Protein AF-A0A7Y5QJH3-F1 (afdb_monomer)

Sequence (301 aa):
MADLETPTIVKAARSRSSFYAALLYHVCDISVLPCNGKIPAVDWRALQYRAAGSYQIMKWSDDGLFGNVGVICGAVSDHLVVMDLDGDKAIEAFALTFPELTATYTVRTGSGHGKHLYFYARRLPPTTRVVGTVYGNIELRANGCYVIAPPSIHPVTGIAYALDNAVRPLTVDHLDDVVTWIKRLMAEKNGGSLPPATSRTNPVRQATRWAQAALADECRKVRSAPEGGQNVQLNLSAFKLGQLVANRVIDRLTVEETLYDAAVSSGYVARDGAGAARRTIASGLNAGMSPDKARPNARRS

Radius of gyration: 22.57 Å; Cα contacts (8 Å, |Δi|>4): 570; chains: 1; bounding box: 51×52×66 Å

Structure (mmCIF, N/CA/C/O backbone):
data_AF-A0A7Y5QJH3-F1
#
_entry.id   AF-A0A7Y5QJH3-F1
#
loop_
_atom_site.group_PDB
_atom_site.id
_atom_site.type_symbol
_atom_site.label_atom_id
_atom_site.label_alt_id
_atom_site.label_comp_id
_atom_site.label_asym_id
_atom_site.label_entity_id
_atom_site.label_seq_id
_atom_site.pdbx_PDB_ins_code
_atom_site.Cartn_x
_atom_site.Cartn_y
_atom_site.Cartn_z
_atom_site.occupancy
_atom_site.B_iso_or_equiv
_atom_site.auth_seq_id
_atom_site.auth_comp_id
_atom_site.auth_asym_id
_atom_site.auth_atom_id
_atom_site.pdbx_PDB_model_num
ATOM 1 N N . MET A 1 1 ? -11.152 -31.076 -10.046 1.00 42.03 1 MET A N 1
ATOM 2 C CA . MET A 1 1 ? -10.543 -30.042 -9.184 1.00 42.03 1 MET A CA 1
ATOM 3 C C . MET A 1 1 ? -9.572 -29.273 -10.054 1.00 42.03 1 MET A C 1
ATOM 5 O O . MET A 1 1 ? -8.578 -29.858 -10.455 1.00 42.03 1 MET A O 1
ATOM 9 N N . ALA A 1 2 ? -9.918 -28.052 -10.467 1.00 42.16 2 ALA A N 1
ATOM 10 C CA . ALA A 1 2 ? -9.000 -27.228 -11.246 1.00 42.16 2 ALA A CA 1
ATOM 11 C C . ALA A 1 2 ? -7.819 -26.861 -10.345 1.00 42.16 2 ALA A C 1
ATOM 13 O O . ALA A 1 2 ? -8.018 -26.258 -9.290 1.00 42.16 2 ALA A O 1
ATOM 14 N N . ASP A 1 3 ? -6.626 -27.289 -10.736 1.00 45.22 3 ASP A N 1
ATOM 15 C CA . ASP A 1 3 ? -5.377 -26.869 -10.122 1.00 45.22 3 ASP A CA 1
ATOM 16 C C . ASP A 1 3 ? -5.264 -25.355 -10.355 1.00 45.22 3 ASP A C 1
ATOM 18 O O . ASP A 1 3 ? -5.101 -24.895 -11.487 1.00 45.22 3 ASP A O 1
ATOM 22 N N . LEU A 1 4 ? -5.531 -24.556 -9.320 1.00 60.34 4 LEU A N 1
ATOM 23 C CA . LEU A 1 4 ? -5.491 -23.100 -9.424 1.00 60.34 4 LEU A CA 1
ATOM 24 C C . LEU A 1 4 ? -4.026 -22.698 -9.568 1.00 60.34 4 LEU A C 1
ATOM 26 O O . LEU A 1 4 ? -3.315 -22.548 -8.574 1.00 60.34 4 LEU A O 1
ATOM 30 N N . GLU A 1 5 ? -3.573 -22.535 -10.812 1.00 84.00 5 GLU A N 1
ATOM 31 C CA . GLU A 1 5 ? -2.238 -22.023 -11.095 1.00 84.00 5 GLU A CA 1
ATOM 32 C C . GLU A 1 5 ? -1.963 -20.769 -10.256 1.00 84.00 5 GLU A C 1
ATOM 34 O O . GLU A 1 5 ? -2.748 -19.814 -10.220 1.00 84.00 5 GLU A O 1
ATOM 39 N N . THR A 1 6 ? -0.814 -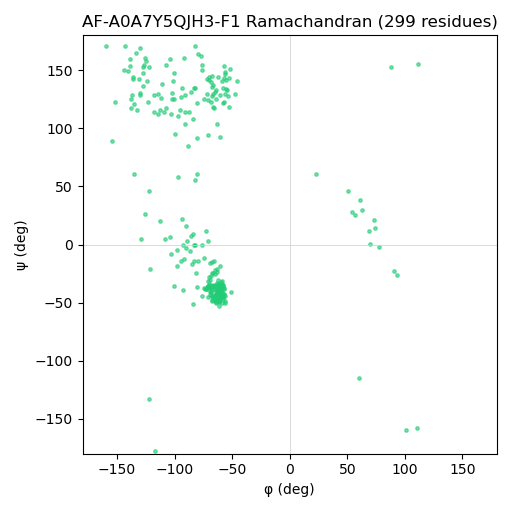20.768 -9.577 1.00 87.81 6 THR A N 1
ATOM 40 C CA . THR A 1 6 ? -0.368 -19.623 -8.778 1.00 87.81 6 THR A CA 1
ATOM 41 C C . THR A 1 6 ? -0.367 -18.355 -9.648 1.00 87.81 6 THR A C 1
ATOM 43 O O . THR A 1 6 ? 0.276 -18.367 -10.704 1.00 87.81 6 THR A O 1
ATOM 46 N N . PRO A 1 7 ? -1.018 -17.251 -9.225 1.00 94.06 7 PRO A N 1
ATOM 47 C CA . PRO A 1 7 ? -1.080 -16.025 -10.018 1.00 94.06 7 PRO A CA 1
ATOM 48 C C . PRO A 1 7 ? 0.308 -15.502 -10.411 1.00 94.06 7 PRO A C 1
ATOM 50 O O . PRO A 1 7 ? 1.233 -15.513 -9.598 1.00 94.06 7 PRO A O 1
ATOM 53 N N . THR A 1 8 ? 0.460 -14.980 -11.630 1.00 94.69 8 THR A N 1
ATOM 54 C CA . THR A 1 8 ? 1.751 -14.473 -12.136 1.00 94.69 8 THR A CA 1
ATOM 55 C C . THR A 1 8 ? 2.350 -13.379 -11.250 1.00 94.69 8 THR A C 1
ATOM 57 O O . THR A 1 8 ? 3.543 -13.417 -10.973 1.00 94.69 8 THR A O 1
ATOM 60 N N . ILE A 1 9 ? 1.530 -12.482 -10.694 1.00 97.25 9 ILE A N 1
ATOM 61 C CA . ILE A 1 9 ? 1.979 -11.463 -9.728 1.00 97.25 9 ILE A CA 1
ATOM 62 C C . ILE A 1 9 ? 2.577 -12.079 -8.446 1.00 97.25 9 ILE A C 1
ATOM 64 O O . ILE A 1 9 ? 3.555 -11.574 -7.901 1.00 97.25 9 ILE A O 1
ATOM 68 N N . VAL A 1 10 ? 2.057 -13.226 -7.995 1.00 97.75 10 VAL A N 1
ATOM 69 C CA . VAL A 1 10 ? 2.606 -13.976 -6.852 1.00 97.75 10 VAL A CA 1
ATOM 70 C C . VAL A 1 10 ? 3.936 -14.633 -7.230 1.00 97.75 10 VAL A C 1
ATOM 72 O O . VAL A 1 10 ? 4.864 -14.644 -6.420 1.00 97.75 10 VAL A O 1
ATOM 75 N N . LYS A 1 11 ? 4.063 -15.145 -8.464 1.00 96.50 11 LYS A N 1
ATOM 76 C CA . LYS A 1 11 ? 5.341 -15.649 -9.002 1.00 96.50 11 LYS A CA 1
ATOM 77 C C . LYS A 1 11 ? 6.382 -14.523 -9.083 1.00 96.50 11 LYS A C 1
ATOM 79 O O . LYS A 1 11 ? 7.516 -14.733 -8.661 1.00 96.50 11 LYS A O 1
ATOM 84 N N . ALA A 1 12 ? 5.986 -13.330 -9.540 1.00 97.00 12 ALA A N 1
ATOM 85 C CA . ALA A 1 12 ? 6.839 -12.141 -9.599 1.00 97.00 12 ALA A CA 1
ATOM 86 C C . ALA A 1 12 ? 7.407 -11.802 -8.218 1.00 97.00 12 ALA A C 1
ATOM 88 O O . ALA A 1 12 ? 8.618 -11.694 -8.041 1.00 97.00 12 ALA A O 1
ATOM 89 N N . ALA A 1 13 ? 6.533 -11.744 -7.215 1.00 97.69 13 ALA A N 1
ATOM 90 C CA . ALA A 1 13 ? 6.907 -11.376 -5.859 1.00 97.69 13 ALA A CA 1
ATOM 91 C C . ALA A 1 13 ? 7.805 -12.390 -5.139 1.00 97.69 13 ALA A C 1
ATOM 93 O O . ALA A 1 13 ? 8.530 -12.028 -4.216 1.00 97.69 13 ALA A O 1
ATOM 94 N N . ARG A 1 14 ? 7.753 -13.661 -5.550 1.00 97.06 14 ARG A N 1
ATOM 95 C CA . ARG A 1 14 ? 8.605 -14.745 -5.035 1.00 97.06 14 ARG A CA 1
ATOM 96 C C . ARG A 1 14 ? 9.883 -14.949 -5.851 1.00 97.06 14 ARG A C 1
ATOM 98 O O . ARG A 1 14 ? 10.665 -15.845 -5.534 1.00 97.06 14 ARG A O 1
ATOM 105 N N . SER A 1 15 ? 10.087 -14.159 -6.905 1.00 95.56 15 SER A N 1
ATOM 106 C CA . SER A 1 15 ? 11.308 -14.197 -7.705 1.00 95.56 15 SER A CA 1
ATOM 107 C C . SER A 1 15 ? 12.540 -13.960 -6.830 1.00 95.56 15 SER A C 1
ATOM 109 O O . SER A 1 15 ? 12.496 -13.209 -5.862 1.00 95.56 15 SER A O 1
ATOM 111 N N . ARG A 1 16 ? 13.674 -14.562 -7.196 1.00 93.38 16 ARG A N 1
ATOM 112 C CA . ARG A 1 16 ? 14.976 -14.279 -6.562 1.00 93.38 16 ARG A CA 1
ATOM 113 C C . ARG A 1 16 ? 15.711 -13.094 -7.194 1.00 93.38 16 ARG A C 1
ATOM 115 O O . ARG A 1 16 ? 16.771 -12.712 -6.718 1.00 93.38 16 ARG A O 1
ATOM 122 N N . SER A 1 17 ? 15.172 -12.545 -8.280 1.00 94.81 17 SER A N 1
ATOM 123 C CA . SER A 1 17 ? 15.768 -11.458 -9.054 1.00 94.81 17 SER A CA 1
ATOM 124 C C . SER A 1 17 ? 14.747 -10.347 -9.272 1.00 94.81 17 SER A C 1
ATOM 126 O O . SER A 1 17 ? 13.643 -10.611 -9.761 1.00 94.81 17 SER A O 1
ATOM 128 N N . SER A 1 18 ? 15.133 -9.108 -8.953 1.00 98.00 18 SER A N 1
ATOM 129 C CA . SER A 1 18 ? 14.338 -7.903 -9.221 1.00 98.00 18 SER A CA 1
ATOM 130 C C . SER A 1 18 ? 14.057 -7.726 -10.716 1.00 98.00 18 SER A C 1
ATOM 132 O O . SER A 1 18 ? 12.944 -7.362 -11.082 1.00 98.00 18 SER A O 1
ATOM 134 N N . PHE A 1 19 ? 15.013 -8.065 -11.586 1.00 97.44 19 PHE A N 1
ATOM 135 C CA . PHE A 1 19 ? 14.817 -8.050 -13.038 1.00 97.44 19 PHE A CA 1
ATOM 136 C C . PHE A 1 19 ? 13.766 -9.076 -13.486 1.00 97.44 19 PHE A C 1
ATOM 138 O O . PHE A 1 19 ? 12.811 -8.730 -14.180 1.00 97.44 19 PHE A O 1
ATOM 145 N N . TYR A 1 20 ? 13.890 -10.334 -13.052 1.00 95.69 20 TYR A N 1
ATOM 146 C CA . TYR A 1 20 ? 12.919 -11.363 -13.438 1.00 95.69 20 TYR A CA 1
ATOM 147 C C . TYR A 1 20 ? 11.525 -11.071 -12.862 1.00 95.69 20 TYR A C 1
ATOM 149 O O . TYR A 1 20 ? 10.512 -11.286 -13.525 1.00 95.69 20 TYR A O 1
ATOM 157 N N . ALA A 1 21 ? 11.465 -10.498 -11.655 1.00 98.12 21 ALA A N 1
ATOM 158 C CA . ALA A 1 21 ? 10.222 -9.992 -11.085 1.00 98.12 21 ALA A CA 1
ATOM 159 C C . ALA A 1 21 ? 9.616 -8.884 -11.956 1.00 98.12 21 ALA A C 1
ATOM 161 O O . ALA A 1 21 ? 8.421 -8.923 -12.227 1.00 98.12 21 ALA A O 1
ATOM 162 N N . ALA A 1 22 ? 10.430 -7.936 -12.433 1.00 98.19 22 ALA A N 1
ATOM 163 C CA . ALA A 1 22 ? 9.985 -6.847 -13.298 1.00 98.19 22 ALA A CA 1
ATOM 164 C C . ALA A 1 22 ? 9.348 -7.360 -14.600 1.00 98.19 22 ALA A C 1
ATOM 166 O O . ALA A 1 22 ? 8.288 -6.873 -14.986 1.00 98.19 22 ALA A O 1
ATOM 167 N N . LEU A 1 23 ? 9.929 -8.388 -15.232 1.00 95.12 23 LEU A N 1
ATOM 168 C CA . LEU A 1 23 ? 9.328 -9.038 -16.403 1.00 95.12 23 LEU A CA 1
ATOM 169 C C . LEU A 1 23 ? 7.973 -9.686 -16.077 1.00 95.12 23 LEU A C 1
ATOM 171 O O . LEU A 1 23 ? 7.027 -9.554 -16.847 1.00 95.12 23 LEU A O 1
ATOM 175 N N . LEU A 1 24 ? 7.850 -10.354 -14.928 1.00 97.12 24 LEU A N 1
ATOM 176 C CA . LEU A 1 24 ? 6.594 -10.994 -14.524 1.00 97.12 24 LEU A CA 1
ATOM 177 C C . LEU A 1 24 ? 5.508 -9.984 -14.123 1.00 97.12 24 LEU A C 1
ATOM 179 O O . LEU A 1 24 ? 4.336 -10.212 -14.419 1.00 97.12 24 LEU A O 1
ATOM 183 N N . TYR A 1 25 ? 5.873 -8.868 -13.487 1.00 98.44 25 TYR A N 1
ATOM 184 C CA . TYR A 1 25 ? 4.944 -7.760 -13.249 1.00 98.44 25 TYR A CA 1
ATOM 185 C C . TYR A 1 25 ? 4.487 -7.136 -14.571 1.00 98.44 25 TYR A C 1
ATOM 187 O O . TYR A 1 25 ? 3.290 -6.933 -14.749 1.00 98.44 25 TYR A O 1
ATOM 195 N N . HIS A 1 26 ? 5.401 -6.932 -15.524 1.00 95.12 26 HIS A N 1
ATOM 196 C CA . HIS A 1 26 ? 5.066 -6.436 -16.860 1.00 95.12 26 HIS A CA 1
ATOM 197 C C . HIS A 1 26 ? 4.066 -7.346 -17.594 1.00 95.12 26 HIS A C 1
ATOM 199 O O . HIS A 1 26 ? 3.126 -6.847 -18.198 1.00 95.12 26 HIS A O 1
ATOM 205 N N . VAL A 1 27 ? 4.197 -8.675 -17.474 1.00 93.75 27 VAL A N 1
ATOM 206 C CA . VAL A 1 27 ? 3.219 -9.650 -18.009 1.00 93.75 27 VAL A CA 1
ATOM 207 C C . VAL A 1 27 ? 1.835 -9.532 -17.350 1.00 93.75 27 VAL A C 1
ATOM 209 O O . VAL A 1 27 ? 0.845 -9.981 -17.917 1.00 93.75 27 VAL A O 1
ATOM 212 N N . CYS A 1 28 ? 1.745 -8.940 -16.158 1.00 95.06 28 CYS A N 1
ATOM 213 C CA . CYS A 1 28 ? 0.477 -8.647 -15.484 1.00 95.06 28 CYS A CA 1
ATOM 214 C C . CYS A 1 28 ? -0.081 -7.256 -15.838 1.00 95.06 28 CYS A C 1
ATOM 216 O O . CYS A 1 28 ? -0.891 -6.741 -15.070 1.00 95.06 28 CYS A O 1
ATOM 218 N N . ASP A 1 29 ? 0.410 -6.623 -16.908 1.00 96.25 29 ASP A N 1
ATOM 219 C CA . ASP A 1 29 ? 0.106 -5.236 -17.286 1.00 96.25 29 ASP A CA 1
ATOM 220 C C . ASP A 1 29 ? 0.430 -4.214 -16.181 1.00 96.25 29 ASP A C 1
ATOM 222 O O . ASP A 1 29 ? -0.120 -3.116 -16.129 1.00 96.25 29 ASP A O 1
ATOM 226 N N . ILE A 1 30 ? 1.366 -4.554 -15.286 1.00 98.62 30 ILE A N 1
ATOM 227 C CA . ILE A 1 30 ? 1.872 -3.644 -14.260 1.00 98.62 30 ILE A CA 1
ATOM 228 C C . ILE A 1 30 ? 3.146 -2.993 -14.792 1.00 98.62 30 ILE A C 1
ATOM 230 O O . ILE A 1 30 ? 4.160 -3.657 -15.014 1.00 98.62 30 ILE A O 1
ATOM 234 N N . SER A 1 31 ? 3.107 -1.674 -14.972 1.00 98.62 31 SER A N 1
ATOM 235 C CA . SER A 1 31 ? 4.270 -0.885 -15.364 1.00 98.62 31 SER A CA 1
ATOM 236 C C . SER A 1 31 ? 5.321 -0.887 -14.252 1.00 98.62 31 SER A C 1
ATOM 238 O O . SER A 1 31 ? 5.006 -0.750 -13.067 1.00 98.62 31 SER A O 1
ATOM 240 N N . VAL A 1 32 ? 6.587 -1.039 -14.636 1.00 98.81 32 VAL A N 1
ATOM 241 C CA . VAL A 1 32 ? 7.718 -1.225 -13.720 1.00 98.81 32 VAL A CA 1
ATOM 242 C C . VAL A 1 32 ? 8.820 -0.207 -13.965 1.00 98.81 32 VAL A C 1
ATOM 244 O O . VAL A 1 32 ? 8.937 0.369 -15.047 1.00 98.81 32 VAL A O 1
ATOM 247 N N . LEU A 1 33 ? 9.677 -0.039 -12.962 1.00 98.69 33 LEU A N 1
ATOM 248 C CA . LEU A 1 33 ? 10.945 0.666 -13.091 1.00 98.69 33 LEU A CA 1
ATOM 249 C C . LEU A 1 33 ? 12.040 0.008 -12.230 1.00 98.69 33 LEU A C 1
ATOM 251 O O . LEU A 1 33 ? 11.737 -0.563 -11.176 1.00 98.69 33 LEU A O 1
ATOM 255 N N . PRO A 1 34 ? 13.314 0.093 -12.641 1.00 98.81 34 PRO A N 1
ATOM 256 C CA . PRO A 1 34 ? 14.437 -0.257 -11.789 1.00 98.81 34 PRO A CA 1
ATOM 257 C C . PRO A 1 34 ? 14.612 0.800 -10.696 1.00 98.81 34 PRO A C 1
ATOM 259 O O . PRO A 1 34 ? 14.460 2.002 -10.937 1.00 98.81 34 PRO A O 1
ATOM 262 N N . CYS A 1 35 ? 14.969 0.357 -9.496 1.00 98.62 35 CYS A N 1
ATOM 263 C CA . CYS A 1 35 ? 15.223 1.224 -8.353 1.00 98.62 35 CYS A CA 1
ATOM 264 C C . CYS A 1 35 ? 16.588 0.924 -7.724 1.00 98.62 35 CYS A C 1
ATOM 266 O O . CYS A 1 35 ? 17.002 -0.229 -7.643 1.00 98.62 35 CYS A O 1
ATOM 268 N N . ASN A 1 36 ? 17.242 1.951 -7.184 1.00 96.62 36 ASN A N 1
ATOM 269 C CA . ASN A 1 36 ? 18.325 1.812 -6.217 1.00 96.62 36 ASN A CA 1
ATOM 270 C C . ASN A 1 36 ? 17.779 2.146 -4.820 1.00 96.62 36 ASN A C 1
ATOM 272 O O . ASN A 1 36 ? 17.359 3.276 -4.547 1.00 96.62 36 ASN A O 1
ATOM 276 N N . GLY A 1 37 ? 17.700 1.145 -3.940 1.00 94.56 37 GLY A N 1
ATOM 277 C CA . GLY A 1 37 ? 16.976 1.278 -2.678 1.00 94.56 37 GLY A CA 1
ATOM 278 C C . GLY A 1 37 ? 15.501 1.602 -2.932 1.00 94.56 37 GLY A C 1
ATOM 279 O O . GLY A 1 37 ? 14.772 0.787 -3.495 1.00 94.56 37 GLY A O 1
ATOM 280 N N . LYS A 1 38 ? 15.049 2.791 -2.521 1.00 94.00 38 LYS A N 1
ATOM 281 C CA . LYS A 1 38 ? 13.671 3.260 -2.755 1.00 94.00 38 LYS A CA 1
ATOM 282 C C . LYS A 1 38 ? 13.546 4.306 -3.867 1.00 94.00 38 LYS A C 1
ATOM 284 O O . LYS A 1 38 ? 12.476 4.880 -4.010 1.00 94.00 38 LYS A O 1
ATOM 289 N N . ILE A 1 39 ? 14.621 4.593 -4.600 1.00 97.50 39 ILE A N 1
ATOM 290 C CA . ILE A 1 39 ? 14.688 5.692 -5.573 1.00 97.50 39 ILE A CA 1
ATOM 291 C C . ILE A 1 39 ? 14.761 5.101 -6.990 1.00 97.50 39 ILE A C 1
ATOM 293 O O . ILE A 1 39 ? 15.498 4.133 -7.175 1.00 97.50 39 ILE A O 1
ATOM 297 N N . PRO A 1 40 ? 14.052 5.651 -7.993 1.00 98.19 40 PRO A N 1
ATOM 298 C CA . PRO A 1 40 ? 14.166 5.219 -9.382 1.00 98.19 40 PRO A CA 1
ATOM 299 C C . PRO A 1 40 ? 15.606 5.343 -9.881 1.00 98.19 40 PRO A C 1
ATOM 301 O O . PRO A 1 40 ? 16.246 6.371 -9.675 1.00 98.19 40 PRO A O 1
ATOM 304 N N . ALA A 1 41 ? 16.106 4.317 -10.567 1.00 98.31 41 ALA A N 1
ATOM 305 C CA . ALA A 1 41 ? 17.428 4.341 -11.198 1.00 98.31 41 ALA A CA 1
ATOM 306 C C . ALA A 1 41 ? 17.415 5.017 -12.586 1.00 98.31 41 ALA A C 1
ATOM 308 O O . ALA A 1 41 ? 18.442 5.100 -13.252 1.00 98.31 41 ALA A O 1
ATOM 309 N N . VAL A 1 42 ? 16.244 5.478 -13.033 1.00 98.06 42 VAL A N 1
ATOM 310 C CA . VAL A 1 42 ? 15.991 6.096 -14.340 1.00 98.06 42 VAL A CA 1
ATOM 311 C C . VAL A 1 42 ? 15.063 7.300 -14.180 1.00 98.06 42 VAL A C 1
ATOM 313 O O . VAL A 1 42 ? 14.319 7.384 -13.197 1.00 98.06 42 VAL A O 1
ATOM 316 N N . ASP A 1 43 ? 15.050 8.211 -15.159 1.00 97.19 43 ASP A N 1
ATOM 317 C CA . ASP A 1 43 ? 13.973 9.200 -15.243 1.00 97.19 43 ASP A CA 1
ATOM 318 C C . ASP A 1 43 ? 12.653 8.483 -15.550 1.00 97.19 43 ASP A C 1
ATOM 320 O O . ASP A 1 43 ? 12.486 7.824 -16.578 1.00 97.19 43 ASP A O 1
ATOM 324 N N . TRP A 1 44 ? 11.713 8.599 -14.620 1.00 97.19 44 TRP A N 1
ATOM 325 C CA . TRP A 1 44 ? 10.441 7.893 -14.650 1.00 97.19 44 TRP A CA 1
ATOM 326 C C . TRP A 1 44 ? 9.259 8.815 -14.963 1.00 97.19 44 TRP A C 1
ATOM 328 O O . TRP A 1 44 ? 8.116 8.359 -14.961 1.00 97.19 44 TRP A O 1
ATOM 338 N N . ARG A 1 45 ? 9.488 10.104 -15.262 1.00 95.88 45 ARG A N 1
ATOM 339 C CA . ARG A 1 45 ? 8.401 11.062 -15.533 1.00 95.88 45 ARG A CA 1
ATOM 340 C C . ARG A 1 45 ? 7.514 10.614 -16.695 1.00 95.88 45 ARG A C 1
ATOM 342 O O . ARG A 1 45 ? 6.293 10.685 -16.593 1.00 95.88 45 ARG A O 1
ATOM 349 N N . ALA A 1 46 ? 8.116 10.114 -17.775 1.00 96.38 46 ALA A N 1
ATOM 350 C CA . ALA A 1 46 ? 7.377 9.557 -18.910 1.00 96.38 46 ALA A CA 1
ATOM 351 C C . ALA A 1 46 ? 6.681 8.227 -18.562 1.00 96.38 46 ALA A C 1
ATOM 353 O O . ALA A 1 46 ? 5.599 7.939 -19.076 1.00 96.38 46 ALA A O 1
ATOM 354 N N . LEU A 1 47 ? 7.264 7.447 -17.645 1.00 97.00 47 LEU A N 1
ATOM 355 C CA . LEU A 1 47 ? 6.746 6.139 -17.235 1.00 97.00 47 LEU A CA 1
ATOM 356 C C . LEU A 1 47 ? 5.444 6.224 -16.429 1.00 97.00 47 LEU A C 1
ATOM 358 O O . LEU A 1 47 ? 4.726 5.235 -16.322 1.00 97.00 47 LEU A O 1
ATOM 362 N N . GLN A 1 48 ? 5.097 7.408 -15.914 1.00 96.44 48 GLN A N 1
ATOM 363 C CA . GLN A 1 48 ? 3.788 7.673 -15.303 1.00 96.44 48 GLN A CA 1
ATOM 364 C C . GLN A 1 48 ? 2.627 7.570 -16.301 1.00 96.44 48 GLN A C 1
ATOM 366 O O . GLN A 1 48 ? 1.488 7.371 -15.887 1.00 96.44 48 GLN A O 1
ATOM 371 N N . TYR A 1 49 ? 2.911 7.718 -17.598 1.00 96.06 49 TYR A N 1
ATOM 372 C CA . TYR A 1 49 ? 1.901 7.768 -18.660 1.00 96.06 49 TYR A CA 1
ATOM 373 C C . TYR A 1 49 ? 2.089 6.679 -19.716 1.00 96.06 49 TYR A C 1
ATOM 375 O O . TYR A 1 49 ? 1.145 6.350 -20.428 1.00 96.06 49 TYR A O 1
ATOM 383 N N . ARG A 1 50 ? 3.297 6.119 -19.839 1.00 96.12 50 ARG A N 1
ATOM 384 C CA . ARG A 1 50 ? 3.620 5.089 -20.826 1.00 96.12 50 ARG A CA 1
ATOM 385 C C . ARG A 1 50 ? 4.483 4.002 -20.201 1.00 96.12 50 ARG A C 1
ATOM 387 O O . ARG A 1 50 ? 5.613 4.271 -19.809 1.00 96.12 50 ARG A O 1
ATOM 394 N N . ALA A 1 51 ? 3.968 2.777 -20.160 1.00 96.12 51 ALA A N 1
ATOM 395 C CA . ALA A 1 51 ? 4.707 1.642 -19.628 1.00 96.12 51 ALA A CA 1
ATOM 396 C C . ALA A 1 51 ? 5.977 1.358 -20.445 1.00 96.12 51 ALA A C 1
ATOM 398 O O . ALA A 1 51 ? 5.991 1.486 -21.675 1.00 96.12 51 ALA A O 1
ATOM 399 N N . ALA A 1 52 ? 7.037 0.945 -19.752 1.00 95.19 52 ALA A N 1
ATOM 400 C CA . ALA A 1 52 ? 8.218 0.396 -20.400 1.00 95.19 52 ALA A CA 1
ATOM 401 C C . ALA A 1 52 ? 7.877 -0.952 -21.047 1.00 95.19 52 ALA A C 1
ATOM 403 O O . ALA A 1 52 ? 7.218 -1.794 -20.438 1.00 95.19 52 ALA A O 1
ATOM 404 N N . GLY A 1 53 ? 8.337 -1.159 -22.281 1.00 90.94 53 GLY A N 1
ATOM 405 C CA . GLY A 1 53 ? 8.250 -2.460 -22.943 1.00 90.94 53 GLY A CA 1
ATOM 406 C C . GLY A 1 53 ? 9.343 -3.418 -22.465 1.00 90.94 53 GLY A C 1
ATOM 407 O O . GLY A 1 53 ? 10.365 -2.992 -21.923 1.00 90.94 53 GLY A O 1
ATOM 408 N N . SER A 1 54 ? 9.175 -4.709 -22.747 1.00 89.88 54 SER A N 1
ATOM 409 C CA . SER A 1 54 ? 10.140 -5.763 -22.399 1.00 89.88 54 SER A CA 1
ATOM 410 C C . SER A 1 54 ? 11.576 -5.460 -22.843 1.00 89.88 54 SER A C 1
ATOM 412 O O . SER A 1 54 ? 12.501 -5.663 -22.064 1.00 89.88 54 SER A O 1
ATOM 414 N N . TYR A 1 55 ? 11.780 -4.902 -24.043 1.00 91.50 55 TYR A N 1
ATOM 415 C CA . TYR A 1 55 ? 13.111 -4.502 -24.522 1.00 91.50 55 TYR A CA 1
ATOM 416 C C . TYR A 1 55 ? 13.787 -3.468 -23.614 1.00 91.50 55 TYR A C 1
ATOM 418 O O . TYR A 1 55 ? 14.962 -3.598 -23.283 1.00 91.50 55 TYR A O 1
ATOM 426 N N . GLN A 1 56 ? 13.038 -2.457 -23.168 1.00 97.38 56 GLN A N 1
ATOM 427 C CA . GLN A 1 56 ? 13.566 -1.434 -22.269 1.00 97.38 56 GLN A CA 1
ATOM 428 C C . GLN A 1 56 ? 13.884 -2.018 -20.886 1.00 97.38 56 GLN A C 1
ATOM 430 O O . GLN A 1 56 ? 14.916 -1.684 -20.309 1.00 97.38 56 GLN A O 1
ATOM 435 N N . ILE A 1 57 ? 13.044 -2.934 -20.392 1.00 94.06 57 ILE A N 1
ATOM 436 C CA . ILE A 1 57 ? 13.281 -3.661 -19.137 1.00 94.06 57 ILE A CA 1
ATOM 437 C C . ILE A 1 57 ? 14.552 -4.517 -19.235 1.00 94.06 57 ILE A C 1
ATOM 439 O O . ILE A 1 57 ? 15.378 -4.479 -18.328 1.00 94.06 57 ILE A O 1
ATOM 443 N N . MET A 1 58 ? 14.751 -5.249 -20.335 1.00 90.88 58 MET A N 1
ATOM 444 C CA . MET A 1 58 ? 15.979 -6.022 -20.566 1.00 90.88 58 MET A CA 1
ATOM 445 C C . MET A 1 58 ? 17.207 -5.113 -20.610 1.00 90.88 58 MET A C 1
ATOM 447 O O . MET A 1 58 ? 18.168 -5.365 -19.891 1.00 90.88 58 MET A O 1
ATOM 451 N N . LYS A 1 59 ? 17.130 -3.989 -21.332 1.00 97.56 59 LYS A N 1
ATOM 452 C CA . LYS A 1 59 ? 18.221 -3.013 -21.380 1.00 97.56 59 LYS A CA 1
ATOM 453 C C . LYS A 1 59 ? 18.604 -2.485 -19.993 1.00 97.56 59 LYS A C 1
ATOM 455 O O . LYS A 1 59 ? 19.785 -2.400 -19.681 1.00 97.56 59 LYS A O 1
ATOM 460 N N . TRP A 1 60 ? 17.633 -2.157 -19.141 1.00 98.50 60 TRP A N 1
ATOM 461 C CA . TRP A 1 60 ? 17.925 -1.734 -17.767 1.00 98.50 60 TRP A CA 1
ATOM 462 C C . TRP A 1 60 ? 18.618 -2.820 -16.938 1.00 98.50 60 TRP A C 1
ATOM 464 O O . TRP A 1 60 ? 19.384 -2.494 -16.033 1.00 98.50 60 TRP A O 1
ATOM 474 N N . SER A 1 61 ? 18.352 -4.096 -17.225 1.00 96.69 61 SER A N 1
ATOM 475 C CA . SER A 1 61 ? 19.071 -5.210 -16.606 1.00 96.69 61 SER A CA 1
ATOM 476 C C . SER A 1 61 ? 20.508 -5.307 -17.100 1.00 96.69 61 SER A C 1
ATOM 478 O O . SER A 1 61 ? 21.402 -5.461 -16.272 1.00 96.69 61 SER A O 1
ATOM 480 N N . ASP A 1 62 ? 20.732 -5.183 -18.409 1.00 96.88 62 ASP A N 1
ATOM 481 C CA . ASP A 1 62 ? 22.075 -5.194 -19.005 1.00 96.88 62 ASP A CA 1
ATOM 482 C C . ASP A 1 62 ? 22.929 -4.030 -18.480 1.00 96.88 62 ASP A C 1
ATOM 484 O O . ASP A 1 62 ? 24.110 -4.198 -18.184 1.00 96.88 62 ASP A O 1
ATOM 488 N N . ASP A 1 63 ? 22.300 -2.869 -18.273 1.00 98.19 63 ASP A N 1
ATOM 489 C CA . ASP A 1 63 ? 22.915 -1.679 -17.677 1.00 98.19 63 ASP A CA 1
ATOM 490 C C . ASP A 1 63 ? 23.075 -1.799 -16.134 1.00 98.19 63 ASP A C 1
ATOM 492 O O . ASP A 1 63 ? 23.567 -0.876 -15.483 1.00 98.19 63 ASP A O 1
ATOM 496 N N . GLY A 1 64 ? 22.660 -2.916 -15.516 1.00 97.81 64 GLY A N 1
ATOM 497 C CA . GLY A 1 64 ? 22.850 -3.200 -14.086 1.00 97.81 64 GLY A CA 1
ATOM 498 C C . GLY A 1 64 ? 21.955 -2.398 -13.133 1.00 97.81 64 GLY A C 1
ATOM 499 O O . GLY A 1 64 ? 22.275 -2.256 -11.953 1.00 97.81 64 GLY A O 1
ATOM 500 N N . LEU A 1 65 ? 20.829 -1.860 -13.609 1.00 98.44 65 LEU A N 1
ATOM 501 C CA . LEU A 1 65 ? 20.029 -0.882 -12.859 1.00 98.44 65 LEU A CA 1
ATOM 502 C C . LEU A 1 65 ? 19.059 -1.506 -11.840 1.00 98.44 65 LEU A C 1
ATOM 504 O O . LEU A 1 65 ? 18.543 -0.805 -10.968 1.00 98.44 65 LEU A O 1
ATOM 508 N N . PHE A 1 66 ? 18.797 -2.814 -11.914 1.00 97.62 66 PHE A N 1
ATOM 509 C CA . PHE A 1 66 ? 17.839 -3.514 -11.045 1.00 97.62 66 PHE A CA 1
ATOM 510 C C . PHE A 1 66 ? 18.402 -3.877 -9.660 1.00 97.62 66 PHE A C 1
ATOM 512 O O . PHE A 1 66 ? 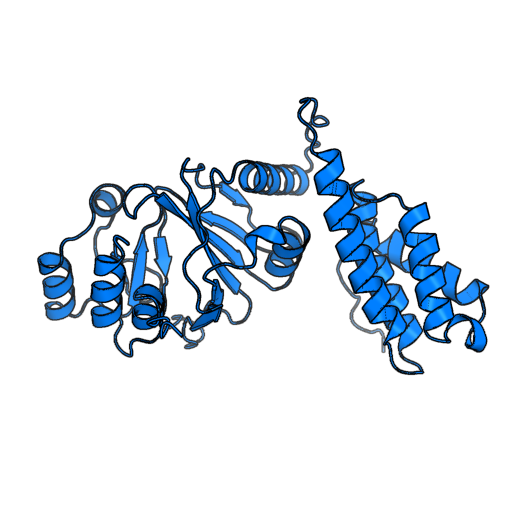18.403 -5.044 -9.266 1.00 97.62 66 PHE A O 1
ATOM 519 N N . GLY A 1 67 ? 18.801 -2.873 -8.873 1.00 96.94 67 GLY A N 1
ATOM 520 C CA . GLY A 1 67 ? 19.047 -3.072 -7.438 1.00 96.94 67 GLY A CA 1
ATOM 521 C C . GLY A 1 67 ? 17.774 -3.519 -6.706 1.00 96.94 67 GLY A C 1
ATOM 522 O O . GLY A 1 67 ? 17.789 -4.446 -5.905 1.00 96.94 67 GLY A O 1
ATOM 523 N N . ASN A 1 68 ? 16.651 -2.901 -7.061 1.00 98.69 68 ASN A N 1
ATOM 524 C CA . ASN A 1 68 ? 15.288 -3.182 -6.625 1.00 98.69 68 ASN A CA 1
ATOM 525 C C . ASN A 1 68 ? 14.315 -2.980 -7.800 1.00 98.69 68 ASN A C 1
ATOM 527 O O . ASN A 1 68 ? 14.685 -2.441 -8.845 1.00 98.69 68 ASN A O 1
ATOM 531 N N . VAL A 1 69 ? 13.058 -3.385 -7.618 1.00 98.81 69 VAL A N 1
ATOM 532 C CA . VAL A 1 69 ? 11.964 -3.174 -8.574 1.00 98.81 69 VAL A CA 1
ATOM 533 C C . VAL A 1 69 ? 10.861 -2.313 -7.958 1.00 98.81 69 VAL A C 1
ATOM 535 O O . VAL A 1 69 ? 10.357 -2.579 -6.861 1.00 98.81 69 VAL A O 1
ATOM 538 N N . GLY A 1 70 ? 10.487 -1.259 -8.678 1.00 98.75 70 GLY A N 1
ATOM 539 C CA . GLY A 1 70 ? 9.294 -0.465 -8.419 1.00 98.75 70 GLY A CA 1
ATOM 540 C C . GLY A 1 70 ? 8.165 -0.844 -9.373 1.00 98.75 70 GLY A C 1
ATOM 541 O O . GLY A 1 70 ? 8.416 -1.177 -10.530 1.00 98.75 70 GLY A O 1
ATOM 542 N N . VAL A 1 71 ? 6.926 -0.753 -8.895 1.00 98.81 71 VAL A N 1
ATOM 543 C CA . VAL A 1 71 ? 5.711 -0.841 -9.717 1.00 98.81 71 VAL A CA 1
ATOM 544 C C . VAL A 1 71 ? 4.993 0.502 -9.697 1.00 98.81 71 VAL A C 1
ATOM 546 O O . VAL A 1 71 ? 4.788 1.094 -8.633 1.00 98.81 71 VAL A O 1
ATOM 549 N N . ILE A 1 72 ? 4.647 1.008 -10.875 1.00 98.88 72 ILE A N 1
ATOM 550 C CA . ILE A 1 72 ? 3.995 2.307 -11.053 1.00 98.88 72 ILE A CA 1
ATOM 551 C C . ILE A 1 72 ? 2.497 2.121 -10.838 1.00 98.88 72 ILE A C 1
ATOM 553 O O . ILE A 1 72 ? 1.909 1.156 -11.316 1.00 98.88 72 ILE A O 1
ATOM 557 N N . CYS A 1 73 ? 1.881 3.020 -10.082 1.00 98.81 73 CYS A N 1
ATOM 558 C CA . CYS A 1 73 ? 0.449 3.016 -9.812 1.00 98.81 73 CYS A CA 1
ATOM 559 C C . CYS A 1 73 ? -0.290 3.876 -10.851 1.00 98.81 73 CYS A C 1
ATOM 561 O O . CYS A 1 73 ? 0.287 4.762 -11.485 1.00 98.81 73 CYS A O 1
ATOM 563 N N . GLY A 1 74 ? -1.591 3.651 -10.983 1.00 98.56 74 GLY A N 1
ATOM 564 C CA . GLY A 1 74 ? -2.484 4.451 -11.806 1.00 98.56 74 GLY A CA 1
ATOM 565 C C . GLY A 1 74 ? -2.816 3.829 -13.159 1.00 98.56 74 GLY A C 1
ATOM 566 O O . GLY A 1 74 ? -2.699 2.622 -13.366 1.00 98.56 74 GLY A O 1
ATOM 567 N N . ALA A 1 75 ? -3.255 4.679 -14.087 1.00 98.44 75 ALA A N 1
ATOM 568 C CA . ALA A 1 75 ? -3.790 4.275 -15.389 1.00 98.44 75 ALA A CA 1
ATOM 569 C C . ALA A 1 75 ? -2.790 3.469 -16.230 1.00 98.44 75 ALA A C 1
ATOM 571 O O . ALA A 1 75 ? -3.192 2.577 -16.968 1.00 98.44 75 ALA A O 1
ATOM 572 N N . VAL A 1 76 ? -1.491 3.746 -16.081 1.00 98.31 76 VAL A N 1
ATOM 573 C CA . VAL A 1 76 ? -0.416 3.057 -16.810 1.00 98.31 76 VAL A CA 1
ATOM 574 C C . VAL A 1 76 ? -0.251 1.580 -16.418 1.00 98.31 76 VAL A C 1
ATOM 576 O O . VAL A 1 76 ? 0.403 0.838 -17.143 1.00 98.31 76 VAL A O 1
ATOM 579 N N . SER A 1 77 ? -0.839 1.163 -15.295 1.00 98.56 77 SER A N 1
ATOM 580 C CA . SER A 1 77 ? -0.781 -0.205 -14.763 1.00 98.56 77 SER A CA 1
ATOM 581 C C . SER A 1 77 ? -2.182 -0.789 -14.591 1.00 98.56 77 SER A C 1
ATOM 583 O O . SER A 1 77 ? -2.526 -1.268 -13.514 1.00 98.56 77 SER A O 1
ATOM 585 N N . ASP A 1 78 ? -3.030 -0.628 -15.605 1.00 97.50 78 ASP A N 1
ATOM 586 C CA . ASP A 1 78 ? -4.435 -1.051 -15.588 1.00 97.50 78 ASP A CA 1
ATOM 587 C C . ASP A 1 78 ? -5.211 -0.565 -14.348 1.00 97.50 78 ASP A C 1
ATOM 589 O O . ASP A 1 78 ? -5.923 -1.301 -13.675 1.00 97.50 78 ASP A O 1
ATOM 593 N N . HIS A 1 79 ? -5.051 0.715 -14.009 1.00 98.44 79 HIS A N 1
ATOM 594 C CA . HIS A 1 79 ? -5.724 1.331 -12.861 1.00 98.44 79 HIS A CA 1
ATOM 595 C C . HIS A 1 79 ? -5.333 0.719 -11.499 1.00 98.44 79 HIS A C 1
ATOM 597 O O . HIS A 1 79 ? -6.124 0.733 -10.549 1.00 98.44 79 HIS A O 1
ATOM 603 N N . LEU A 1 80 ? -4.101 0.212 -11.379 1.00 98.88 80 LEU A N 1
ATOM 604 C CA . LEU A 1 80 ? -3.541 -0.267 -10.117 1.00 98.88 80 LEU A CA 1
ATOM 605 C C . LEU A 1 80 ? -3.469 0.857 -9.074 1.00 98.88 80 LEU A C 1
ATOM 607 O O . LEU A 1 80 ? -2.882 1.913 -9.308 1.00 98.88 80 LEU A O 1
ATOM 611 N N . VAL A 1 81 ? -3.996 0.604 -7.884 1.00 98.88 81 VAL A N 1
ATOM 612 C CA . VAL A 1 81 ? -3.931 1.491 -6.721 1.00 98.88 81 VAL A CA 1
ATOM 613 C C . VAL A 1 81 ? -3.314 0.722 -5.562 1.00 98.88 81 VAL A C 1
ATOM 615 O O . VAL A 1 81 ? -3.615 -0.454 -5.358 1.00 98.88 81 VAL A O 1
ATOM 618 N N . VAL A 1 82 ? -2.461 1.382 -4.783 1.00 98.88 82 VAL A N 1
ATOM 619 C CA . VAL A 1 82 ? -1.842 0.777 -3.600 1.00 98.88 82 VAL A CA 1
ATOM 620 C C . VAL A 1 82 ? -2.157 1.605 -2.365 1.00 98.88 82 VAL A C 1
ATOM 622 O O . VAL A 1 82 ? -1.832 2.787 -2.297 1.00 98.88 82 VAL A O 1
ATOM 625 N N . MET A 1 83 ? -2.775 0.970 -1.373 1.00 98.69 83 MET A N 1
ATOM 626 C CA . MET A 1 83 ? -2.918 1.525 -0.034 1.00 98.69 83 MET A CA 1
ATOM 627 C C . MET A 1 83 ? -1.642 1.228 0.759 1.00 98.69 83 MET A C 1
ATOM 629 O O . MET A 1 83 ? -1.371 0.077 1.105 1.00 98.69 83 MET A O 1
ATOM 633 N N . ASP A 1 84 ? -0.848 2.263 1.006 1.00 98.38 84 ASP A N 1
ATOM 634 C CA . ASP A 1 84 ? 0.411 2.238 1.748 1.00 98.38 84 ASP A CA 1
ATOM 635 C C . ASP A 1 84 ? 0.155 2.666 3.201 1.00 98.38 84 ASP A C 1
ATOM 637 O O . ASP A 1 84 ? -0.220 3.810 3.486 1.00 98.38 84 ASP A O 1
ATOM 641 N N . LEU A 1 85 ? 0.281 1.699 4.110 1.00 96.62 85 LEU A N 1
ATOM 642 C CA . LEU A 1 85 ? 0.012 1.831 5.538 1.00 96.62 85 LEU A CA 1
ATOM 643 C C . LEU A 1 85 ? 1.323 1.650 6.301 1.00 96.62 85 LEU A C 1
ATOM 645 O O . LEU A 1 85 ? 1.873 0.547 6.348 1.00 96.62 85 LEU A O 1
ATOM 649 N N . ASP A 1 86 ? 1.807 2.724 6.917 1.00 88.69 86 ASP A N 1
ATOM 650 C CA . ASP A 1 86 ? 3.075 2.742 7.644 1.00 88.69 86 ASP A CA 1
ATOM 651 C C . ASP A 1 86 ? 2.836 2.613 9.155 1.00 88.69 86 ASP A C 1
ATOM 653 O O . ASP A 1 86 ? 2.557 3.597 9.849 1.00 88.69 86 ASP A O 1
ATOM 657 N N . GLY A 1 87 ? 2.928 1.378 9.656 1.00 83.75 87 GLY A N 1
ATOM 658 C CA . GLY A 1 87 ? 2.821 1.040 11.073 1.00 83.75 87 GLY A CA 1
ATOM 659 C C . GLY A 1 87 ? 1.565 0.246 11.439 1.00 83.75 87 GLY A C 1
ATOM 660 O O . GLY A 1 87 ? 0.511 0.354 10.808 1.00 83.75 87 GLY A O 1
ATOM 661 N N . ASP A 1 88 ? 1.661 -0.509 12.535 1.00 82.88 88 ASP A N 1
ATOM 662 C CA . ASP A 1 88 ? 0.596 -1.407 13.002 1.00 82.88 88 ASP A CA 1
ATOM 663 C C . ASP A 1 88 ? -0.725 -0.674 13.280 1.00 82.88 88 ASP A C 1
ATOM 665 O O . ASP A 1 88 ? -1.798 -1.198 12.989 1.00 82.88 88 ASP A O 1
ATOM 669 N N . LYS A 1 89 ? -0.666 0.573 13.769 1.00 81.50 89 LYS A N 1
ATOM 670 C CA . LYS A 1 89 ? -1.864 1.391 14.024 1.00 81.50 89 LYS A CA 1
ATOM 671 C C . LYS A 1 89 ? -2.582 1.813 12.740 1.00 81.50 89 LYS A C 1
ATOM 673 O O . LYS A 1 89 ? -3.808 1.846 12.731 1.00 81.50 89 LYS A O 1
ATOM 678 N N . ALA A 1 90 ? -1.851 2.132 11.672 1.00 86.69 90 ALA A N 1
ATOM 679 C CA . ALA A 1 90 ? -2.431 2.468 10.371 1.00 86.69 90 ALA A CA 1
ATOM 680 C C . ALA A 1 90 ? -3.091 1.235 9.745 1.00 86.69 90 ALA A C 1
ATOM 682 O O . ALA A 1 90 ? -4.197 1.325 9.213 1.00 86.69 90 ALA A O 1
ATOM 683 N N . ILE A 1 91 ? -2.434 0.078 9.869 1.00 88.75 91 ILE A N 1
ATOM 684 C CA . ILE A 1 91 ? -2.958 -1.218 9.429 1.00 88.75 91 ILE A CA 1
ATOM 685 C C . ILE A 1 91 ? -4.242 -1.565 10.184 1.00 88.75 91 ILE A C 1
ATOM 687 O O . ILE A 1 91 ? -5.244 -1.896 9.553 1.00 88.75 91 ILE A O 1
ATOM 691 N N . GLU A 1 92 ? -4.232 -1.457 11.514 1.00 83.88 92 GLU A N 1
ATOM 692 C CA . GLU A 1 92 ? -5.401 -1.714 12.356 1.00 83.88 92 GLU A CA 1
ATOM 693 C C . GLU A 1 92 ? -6.541 -0.745 12.023 1.00 83.88 92 GLU A C 1
ATOM 695 O O . GLU A 1 92 ? -7.658 -1.187 11.771 1.00 83.88 92 GLU A O 1
ATOM 700 N N . ALA A 1 93 ? -6.264 0.559 11.926 1.00 82.56 93 ALA A N 1
ATOM 701 C CA . ALA A 1 93 ? -7.274 1.559 11.589 1.00 82.56 93 ALA A CA 1
ATOM 702 C C . ALA A 1 93 ? -7.912 1.304 10.214 1.00 82.56 93 ALA A C 1
ATOM 704 O O . ALA A 1 93 ? -9.136 1.365 10.089 1.00 82.56 93 ALA A O 1
ATOM 705 N N . PHE A 1 94 ? -7.113 0.977 9.192 1.00 90.50 94 PHE A N 1
ATOM 706 C CA . PHE A 1 94 ? -7.638 0.642 7.868 1.00 90.50 94 PHE A CA 1
ATOM 707 C C . PHE A 1 94 ? -8.469 -0.642 7.899 1.00 90.50 94 PHE A C 1
ATOM 709 O O . PHE A 1 94 ? -9.583 -0.650 7.388 1.00 90.50 94 PHE A O 1
ATOM 716 N N . ALA A 1 95 ? -7.969 -1.707 8.533 1.00 87.50 95 ALA A N 1
ATOM 717 C CA . ALA A 1 95 ? -8.677 -2.983 8.616 1.00 87.50 95 ALA A CA 1
ATOM 718 C C . ALA A 1 95 ? -10.000 -2.877 9.389 1.00 87.50 95 ALA A C 1
ATOM 720 O O . ALA A 1 95 ? -10.965 -3.557 9.049 1.00 87.50 95 ALA A O 1
ATOM 721 N N . LEU A 1 96 ? -10.056 -2.008 10.402 1.00 78.56 96 LEU A N 1
ATOM 722 C CA . LEU A 1 96 ? -11.283 -1.698 11.134 1.00 78.56 96 LEU A CA 1
ATOM 723 C C . LEU A 1 96 ? -12.265 -0.865 10.301 1.00 78.56 96 LEU A C 1
ATOM 725 O O . LEU A 1 96 ? -13.470 -1.070 10.414 1.00 78.56 96 LEU A O 1
ATOM 729 N N . THR A 1 97 ? -11.763 0.062 9.481 1.00 79.75 97 THR A N 1
ATOM 730 C CA . THR A 1 97 ? -12.605 0.968 8.680 1.00 79.75 97 THR A CA 1
ATOM 731 C C . THR A 1 97 ? -13.126 0.298 7.402 1.00 79.75 97 THR A C 1
ATOM 733 O O . THR A 1 97 ? -14.263 0.547 7.014 1.00 79.75 97 THR A O 1
ATOM 736 N N . PHE A 1 98 ? -12.317 -0.560 6.772 1.00 85.94 98 PHE A N 1
ATOM 737 C CA . PHE A 1 98 ? -12.582 -1.194 5.474 1.00 85.94 98 PHE A CA 1
ATOM 738 C C . PHE A 1 98 ? -12.237 -2.69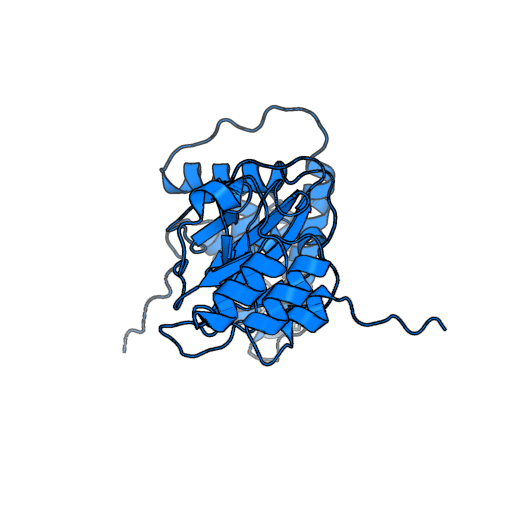7 5.487 1.00 85.94 98 PHE A C 1
ATOM 740 O O . PHE A 1 98 ? -11.354 -3.143 4.742 1.00 85.94 98 PHE A O 1
ATOM 747 N N . PRO A 1 99 ? -12.877 -3.514 6.343 1.00 84.62 99 PRO A N 1
ATOM 748 C CA . PRO A 1 99 ? -12.554 -4.937 6.470 1.00 84.62 99 PRO A CA 1
ATOM 749 C C . PRO A 1 99 ? -12.691 -5.700 5.145 1.00 84.62 99 PRO A C 1
ATOM 751 O O . PRO A 1 99 ? -11.882 -6.582 4.854 1.00 84.62 99 PRO A O 1
ATOM 754 N N . GLU A 1 100 ? -13.656 -5.332 4.302 1.00 87.56 100 GLU A N 1
ATOM 755 C CA . GLU A 1 100 ? -13.868 -5.902 2.968 1.00 87.56 100 GLU A CA 1
ATOM 756 C C . GLU A 1 100 ? -12.701 -5.656 2.001 1.00 87.56 100 GLU A C 1
ATOM 758 O O . GLU A 1 100 ? -12.504 -6.436 1.071 1.00 87.56 100 GLU A O 1
ATOM 763 N N . LEU A 1 101 ? -11.891 -4.621 2.244 1.00 93.25 101 LEU A N 1
ATOM 764 C CA . LEU A 1 101 ? -10.723 -4.287 1.429 1.00 93.25 101 LEU A CA 1
ATOM 765 C C . LEU A 1 101 ? -9.437 -4.977 1.909 1.00 93.25 101 LEU A C 1
ATOM 767 O O . LEU A 1 101 ? -8.393 -4.848 1.274 1.00 93.25 101 LEU A O 1
ATOM 771 N N . THR A 1 102 ? -9.477 -5.729 3.013 1.00 92.31 102 THR A N 1
ATOM 772 C CA . THR A 1 102 ? -8.279 -6.387 3.572 1.00 92.31 102 THR A CA 1
ATOM 773 C C . THR A 1 102 ? -7.928 -7.705 2.884 1.00 92.31 102 THR A C 1
ATOM 775 O O . THR A 1 102 ? -6.763 -8.104 2.864 1.00 92.31 102 THR A O 1
ATOM 778 N N . ALA A 1 103 ? -8.909 -8.373 2.271 1.00 94.06 103 ALA A N 1
ATOM 779 C CA . ALA A 1 103 ? -8.732 -9.650 1.583 1.00 94.06 103 ALA A CA 1
ATOM 780 C C . ALA A 1 103 ? -8.192 -9.465 0.151 1.00 94.06 103 ALA A C 1
ATOM 782 O O . ALA A 1 103 ? -8.787 -9.922 -0.822 1.00 94.06 103 ALA A O 1
ATOM 783 N N . THR A 1 104 ? -7.053 -8.784 0.021 1.00 98.12 104 THR A N 1
ATOM 784 C CA . THR A 1 104 ? -6.408 -8.487 -1.266 1.00 98.12 104 THR A CA 1
ATOM 785 C C . THR A 1 104 ? -4.926 -8.863 -1.268 1.00 98.12 104 THR A C 1
ATOM 787 O O . THR A 1 104 ? -4.348 -9.151 -0.214 1.00 98.12 104 THR A O 1
ATOM 790 N N . TYR A 1 105 ? -4.286 -8.852 -2.440 1.00 98.62 105 TYR A N 1
ATOM 791 C CA . TYR A 1 105 ? -2.837 -9.010 -2.564 1.00 98.62 105 TYR A CA 1
ATOM 792 C C . TYR A 1 105 ? -2.126 -7.992 -1.667 1.00 98.62 105 TYR A C 1
ATOM 794 O O . TYR A 1 105 ? -2.283 -6.779 -1.825 1.00 98.62 105 TYR A O 1
ATOM 802 N N . THR A 1 106 ? -1.365 -8.506 -0.702 1.00 98.62 106 THR A N 1
ATOM 803 C CA . THR A 1 106 ? -0.779 -7.696 0.368 1.00 98.62 106 THR A CA 1
ATOM 804 C C . THR A 1 106 ? 0.698 -7.999 0.501 1.00 98.62 106 THR A C 1
ATOM 806 O O . THR A 1 106 ? 1.106 -9.158 0.616 1.00 98.62 106 THR A O 1
ATOM 809 N N . VAL A 1 107 ? 1.496 -6.938 0.528 1.00 98.56 107 VAL A N 1
ATOM 810 C CA . VAL A 1 107 ? 2.943 -6.987 0.718 1.00 98.56 107 VAL A CA 1
ATOM 811 C C . VAL A 1 107 ? 3.278 -6.371 2.066 1.00 98.56 107 VAL A C 1
ATOM 813 O O . VAL A 1 107 ? 2.928 -5.223 2.326 1.00 98.56 107 VAL A O 1
ATOM 816 N N . ARG A 1 108 ? 4.001 -7.107 2.909 1.00 97.19 108 ARG A N 1
ATOM 817 C CA . ARG A 1 108 ? 4.685 -6.540 4.072 1.00 97.19 108 ARG A CA 1
ATOM 818 C C . ARG A 1 108 ? 5.881 -5.732 3.583 1.00 97.19 108 ARG A C 1
ATOM 820 O O . ARG A 1 108 ? 6.681 -6.224 2.781 1.00 97.19 108 ARG A O 1
ATOM 827 N N . THR A 1 109 ? 6.003 -4.499 4.051 1.00 93.12 109 THR A N 1
ATOM 828 C CA . THR A 1 109 ? 7.140 -3.652 3.696 1.00 93.12 109 THR A CA 1
ATOM 829 C C . THR A 1 109 ? 8.383 -4.077 4.473 1.00 93.12 109 THR A C 1
ATOM 831 O O . THR A 1 109 ? 8.302 -4.607 5.583 1.00 93.12 109 THR A O 1
ATOM 834 N N . GLY A 1 110 ? 9.563 -3.789 3.924 1.00 80.94 110 GLY A N 1
ATOM 835 C CA . GLY A 1 110 ? 10.814 -4.053 4.635 1.00 80.94 110 GLY A CA 1
ATOM 836 C C . GLY A 1 110 ? 11.082 -3.124 5.830 1.00 80.94 110 GLY A C 1
ATOM 837 O O . GLY A 1 110 ? 12.132 -3.249 6.450 1.00 80.94 110 GLY A O 1
ATOM 838 N N . SER A 1 111 ? 10.176 -2.201 6.195 1.00 81.06 111 SER A N 1
ATOM 839 C CA . SER A 1 111 ? 10.297 -1.450 7.461 1.00 81.06 111 SER A CA 1
ATOM 840 C C . SER A 1 111 ? 9.942 -2.295 8.693 1.00 81.06 111 SER A C 1
ATOM 842 O O . SER A 1 111 ? 10.206 -1.868 9.812 1.00 81.06 111 SER A O 1
ATOM 844 N N . GLY A 1 112 ? 9.352 -3.482 8.501 1.00 77.00 112 GLY A N 1
ATOM 845 C CA . GLY A 1 112 ? 8.966 -4.416 9.566 1.00 77.00 112 GLY A CA 1
ATOM 846 C C . GLY A 1 112 ? 7.521 -4.259 10.049 1.00 77.00 112 GLY A C 1
ATOM 847 O O . GLY A 1 112 ? 6.920 -5.248 10.458 1.00 77.00 112 GLY A O 1
ATOM 848 N N . HIS A 1 113 ? 6.939 -3.062 9.919 1.00 83.69 113 HIS A N 1
ATOM 849 C CA . HIS A 1 113 ? 5.611 -2.731 10.465 1.00 83.69 113 HIS A CA 1
ATOM 850 C C . HIS A 1 113 ? 4.649 -2.100 9.446 1.00 83.69 113 HIS A C 1
ATOM 852 O O . HIS A 1 113 ? 3.560 -1.675 9.816 1.00 83.69 113 HIS A O 1
ATOM 858 N N . GLY A 1 114 ? 5.032 -1.999 8.169 1.00 93.25 114 GLY A N 1
ATOM 859 C CA . GLY A 1 114 ? 4.171 -1.450 7.120 1.00 93.25 114 GLY A CA 1
ATOM 860 C C . GLY A 1 114 ? 3.564 -2.518 6.212 1.00 93.25 114 GLY A C 1
ATOM 861 O O . GLY A 1 114 ? 4.092 -3.630 6.081 1.00 93.25 114 GLY A O 1
ATOM 862 N N . LYS A 1 115 ? 2.470 -2.164 5.533 1.00 97.31 115 LYS A N 1
ATOM 863 C CA . LYS A 1 115 ? 1.849 -2.985 4.486 1.00 97.31 115 LYS A CA 1
ATOM 864 C C . LYS A 1 115 ? 1.458 -2.148 3.273 1.00 97.31 115 LYS A C 1
ATOM 866 O O . LYS A 1 115 ? 0.977 -1.030 3.403 1.00 97.31 115 LYS A O 1
ATOM 871 N N . HIS A 1 116 ? 1.606 -2.748 2.099 1.00 98.62 116 HIS A N 1
ATOM 872 C CA . HIS A 1 116 ? 1.022 -2.286 0.846 1.00 98.62 116 HIS A CA 1
ATOM 873 C C . HIS A 1 116 ? -0.125 -3.234 0.466 1.00 98.62 116 HIS A C 1
ATOM 875 O O . HIS A 1 116 ? 0.121 -4.422 0.233 1.00 98.62 116 HIS A O 1
ATOM 881 N N . LEU A 1 117 ? -1.357 -2.730 0.393 1.00 98.81 117 LEU A N 1
ATOM 882 C CA . LEU A 1 117 ? -2.524 -3.474 -0.095 1.00 98.81 117 LEU A CA 1
ATOM 883 C C . LEU A 1 117 ? -2.829 -3.015 -1.523 1.00 98.81 117 LEU A C 1
ATOM 885 O O . LEU A 1 117 ? -2.973 -1.819 -1.766 1.00 98.81 117 LEU A O 1
ATOM 889 N N . TYR A 1 118 ? -2.897 -3.951 -2.466 1.00 98.88 118 TYR A N 1
ATOM 890 C CA . TYR A 1 118 ? -3.014 -3.651 -3.894 1.00 98.88 118 TYR A CA 1
ATOM 891 C C . TYR A 1 118 ? -4.457 -3.835 -4.358 1.00 98.88 118 TYR A C 1
ATOM 893 O O . TYR A 1 118 ? -5.106 -4.806 -3.976 1.00 98.88 118 TYR A O 1
ATOM 901 N N . PHE A 1 119 ? -4.940 -2.952 -5.225 1.00 98.81 119 PHE A N 1
ATOM 902 C CA . PHE A 1 119 ? -6.293 -2.985 -5.780 1.00 98.81 119 PHE A CA 1
ATOM 903 C C . PHE A 1 119 ? -6.271 -2.598 -7.254 1.00 98.81 119 PHE A C 1
ATOM 905 O O . PHE A 1 119 ? -5.478 -1.751 -7.651 1.00 98.81 119 PHE A O 1
ATOM 912 N N . TYR A 1 120 ? -7.194 -3.135 -8.041 1.00 98.69 120 TYR A N 1
ATOM 913 C CA . TYR A 1 120 ? -7.553 -2.548 -9.333 1.00 98.69 120 TYR A CA 1
ATOM 914 C C . TYR A 1 120 ? -8.848 -1.757 -9.165 1.00 98.69 120 TYR A C 1
ATOM 916 O O . TYR A 1 120 ? -9.837 -2.303 -8.674 1.00 98.69 120 TYR A O 1
ATOM 924 N N . ALA A 1 121 ? -8.856 -0.475 -9.535 1.00 97.62 121 ALA A N 1
ATOM 925 C CA . ALA A 1 121 ? -10.021 0.393 -9.367 1.00 97.62 121 ALA A CA 1
ATOM 926 C C . ALA A 1 121 ? -10.604 0.789 -10.728 1.00 97.62 121 ALA A C 1
ATOM 928 O O . ALA A 1 121 ? -9.961 1.515 -11.482 1.00 97.62 121 ALA A O 1
ATOM 929 N N . ARG A 1 122 ? -11.844 0.381 -11.031 1.00 97.00 122 ARG A N 1
ATOM 930 C CA . ARG A 1 122 ? -12.494 0.723 -12.316 1.00 97.00 122 ARG A CA 1
ATOM 931 C C . ARG A 1 122 ? -12.585 2.234 -12.535 1.00 97.00 122 ARG A C 1
ATOM 933 O O . ARG A 1 122 ? -12.426 2.709 -13.654 1.00 97.00 122 ARG A O 1
ATOM 940 N N . ARG A 1 123 ? -12.809 2.992 -11.459 1.00 97.06 123 ARG A N 1
ATOM 941 C CA . ARG A 1 123 ? -12.627 4.444 -11.415 1.00 97.06 123 ARG A CA 1
ATOM 942 C C . ARG A 1 123 ? -11.411 4.779 -10.557 1.00 97.06 123 ARG A C 1
ATOM 944 O O . ARG A 1 123 ? -11.430 4.573 -9.343 1.00 97.06 123 ARG A O 1
ATOM 951 N N . LEU A 1 124 ? -10.377 5.338 -11.186 1.00 97.00 124 LEU A N 1
ATOM 952 C CA . LEU A 1 124 ? -9.161 5.751 -10.486 1.00 97.00 124 LEU A CA 1
ATOM 953 C C . LEU A 1 124 ? -9.443 6.881 -9.482 1.00 97.00 124 LEU A C 1
ATOM 955 O O . LEU A 1 124 ? -9.956 7.930 -9.883 1.00 97.00 124 LEU A O 1
ATOM 959 N N . PRO A 1 125 ? -9.076 6.713 -8.198 1.00 97.69 125 PRO A N 1
ATOM 960 C CA . PRO A 1 125 ? -9.121 7.789 -7.219 1.00 97.69 125 PRO A CA 1
ATOM 961 C C . PRO A 1 125 ? -7.938 8.757 -7.409 1.00 97.69 125 PRO A C 1
ATOM 963 O O . PRO A 1 125 ? -6.920 8.397 -8.012 1.00 97.69 125 PRO A O 1
ATOM 966 N N . PRO A 1 126 ? -8.008 9.979 -6.850 1.00 97.69 126 PRO A N 1
ATOM 967 C CA . PRO A 1 126 ? -6.826 10.816 -6.705 1.00 97.69 126 PRO A CA 1
ATOM 968 C C . PRO A 1 126 ? -5.849 10.201 -5.697 1.00 97.69 126 PRO A C 1
ATOM 970 O O . PRO A 1 126 ? -6.257 9.677 -4.654 1.00 97.69 126 PRO A O 1
ATOM 973 N N . THR A 1 127 ? -4.550 10.360 -5.954 1.00 98.31 127 THR A N 1
ATOM 974 C CA . THR A 1 127 ? -3.525 10.109 -4.936 1.00 98.31 127 THR A CA 1
ATOM 975 C C . THR A 1 127 ? -3.807 10.991 -3.722 1.00 98.31 127 THR A C 1
ATOM 977 O O . THR A 1 127 ? -3.909 12.213 -3.840 1.00 98.31 127 THR A O 1
ATOM 980 N N . THR A 1 128 ? -3.970 10.371 -2.555 1.00 97.12 128 THR A N 1
ATOM 981 C CA . THR A 1 128 ? -4.401 11.055 -1.329 1.00 97.12 128 THR A CA 1
ATOM 982 C C . THR A 1 128 ? -3.563 10.565 -0.158 1.00 97.12 128 THR A C 1
ATOM 984 O O . THR A 1 128 ? -3.454 9.363 0.063 1.00 97.12 128 THR A O 1
ATOM 987 N N . ARG A 1 129 ? -2.980 11.484 0.615 1.00 96.31 129 ARG A N 1
ATOM 988 C CA . ARG A 1 129 ? -2.035 11.151 1.686 1.00 96.31 129 ARG A CA 1
ATOM 989 C C . ARG A 1 129 ? -2.303 11.953 2.944 1.00 96.31 129 ARG A C 1
ATOM 991 O O . ARG A 1 129 ? -2.515 13.157 2.864 1.00 96.31 129 ARG A O 1
ATOM 998 N N . VAL A 1 130 ? -2.143 11.315 4.097 1.00 91.62 130 VAL A N 1
ATOM 999 C CA . VAL A 1 130 ? -1.973 11.980 5.389 1.00 91.62 130 VAL A CA 1
ATOM 1000 C C . VAL A 1 130 ? -0.728 11.437 6.088 1.00 91.62 130 VAL A C 1
ATOM 1002 O O . VAL A 1 130 ? -0.462 10.238 6.093 1.00 91.62 130 VAL A O 1
ATOM 1005 N N . VAL A 1 131 ? 0.064 12.331 6.674 1.00 89.69 131 VAL A N 1
ATOM 1006 C CA . VAL A 1 131 ? 1.300 11.980 7.393 1.00 89.69 131 VAL A CA 1
ATOM 1007 C C . VAL A 1 131 ? 1.247 12.464 8.828 1.00 89.69 131 VAL A C 1
ATOM 1009 O O . VAL A 1 131 ? 0.603 13.477 9.105 1.00 89.69 131 VAL A O 1
ATOM 1012 N N . GLY A 1 132 ? 1.959 11.790 9.729 1.00 78.44 132 GLY A N 1
ATOM 1013 C CA . GLY A 1 132 ? 2.075 12.201 11.131 1.00 78.44 132 GLY A CA 1
ATOM 1014 C C . GLY A 1 132 ? 0.734 12.245 11.866 1.00 78.44 132 GLY A C 1
ATOM 1015 O O . GLY A 1 132 ? 0.489 13.177 12.628 1.00 78.44 132 GLY A O 1
ATOM 1016 N N . THR A 1 133 ? -0.153 11.287 11.587 1.00 76.75 133 THR A N 1
ATOM 1017 C CA . THR A 1 133 ? -1.370 11.079 12.385 1.00 76.75 133 THR A CA 1
ATOM 1018 C C . THR A 1 133 ? -1.052 10.248 13.627 1.00 76.75 133 THR A C 1
ATOM 1020 O O . THR A 1 133 ? 0.020 9.649 13.729 1.00 76.75 133 THR A O 1
ATOM 1023 N N . VAL A 1 134 ? -2.014 10.127 14.545 1.00 73.25 134 VAL A N 1
ATOM 1024 C CA . VAL A 1 134 ? -1.925 9.187 15.679 1.00 73.25 134 VAL A CA 1
ATOM 1025 C C . VAL A 1 134 ? -1.816 7.716 15.242 1.00 73.25 134 VAL A C 1
ATOM 1027 O O . VAL A 1 134 ? -1.372 6.877 16.031 1.00 73.25 134 VAL A O 1
ATOM 1030 N N . TYR A 1 135 ? -2.187 7.417 13.992 1.00 74.19 135 TYR A N 1
ATOM 1031 C CA . TYR A 1 135 ? -2.134 6.090 13.382 1.00 74.19 135 TYR A CA 1
ATOM 1032 C C . TYR A 1 135 ? -0.843 5.831 12.589 1.00 74.19 135 TYR A C 1
ATOM 1034 O O . TYR A 1 135 ? -0.549 4.681 12.293 1.00 74.19 135 TYR A O 1
ATOM 1042 N N . GLY A 1 136 ? -0.055 6.865 12.276 1.00 81.38 136 GLY A N 1
ATOM 1043 C CA . GLY A 1 136 ? 1.106 6.775 11.382 1.00 81.38 136 GLY A CA 1
ATOM 1044 C C . GLY A 1 136 ? 0.887 7.498 10.050 1.00 81.38 136 GLY A C 1
ATOM 1045 O O . GLY A 1 136 ? 0.070 8.426 9.962 1.00 81.38 136 GLY A O 1
ATOM 1046 N N . ASN A 1 137 ? 1.648 7.103 9.025 1.00 88.19 137 ASN A N 1
ATOM 1047 C CA . ASN A 1 137 ? 1.496 7.623 7.664 1.00 88.19 137 ASN A CA 1
ATOM 1048 C C . ASN A 1 137 ? 0.575 6.704 6.859 1.00 88.19 137 ASN A C 1
ATOM 1050 O O . ASN A 1 137 ? 0.690 5.482 6.917 1.00 88.19 137 ASN A O 1
ATOM 1054 N N . ILE A 1 138 ? -0.352 7.311 6.126 1.00 95.25 138 ILE A N 1
ATOM 1055 C CA . ILE A 1 138 ? -1.405 6.624 5.382 1.00 95.25 138 ILE A CA 1
ATOM 1056 C C . ILE A 1 138 ? -1.469 7.279 4.004 1.00 95.25 138 ILE A C 1
ATOM 1058 O O . ILE A 1 138 ? -1.695 8.488 3.891 1.00 95.25 138 ILE A O 1
ATOM 1062 N N . GLU A 1 139 ? -1.269 6.494 2.951 1.00 98.06 139 GLU A N 1
ATOM 1063 C CA . GLU A 1 139 ? -1.267 6.991 1.578 1.00 98.06 139 GLU A CA 1
ATOM 1064 C C . GLU A 1 139 ? -2.020 6.052 0.637 1.00 98.06 139 GLU A C 1
ATOM 1066 O O . GLU A 1 139 ? -1.700 4.875 0.519 1.00 98.06 139 GLU A O 1
ATOM 1071 N N . LEU A 1 140 ? -3.002 6.594 -0.077 1.00 98.69 140 LEU A N 1
ATOM 1072 C CA . LEU A 1 140 ? -3.609 5.943 -1.227 1.00 98.69 140 LEU A CA 1
ATOM 1073 C C . LEU A 1 140 ? -2.849 6.385 -2.480 1.00 98.69 140 LEU A C 1
ATOM 1075 O O . LEU A 1 140 ? -3.012 7.517 -2.942 1.00 98.69 140 LEU A O 1
ATOM 1079 N N . ARG A 1 141 ? -2.004 5.500 -3.009 1.00 98.75 141 ARG A N 1
ATOM 1080 C CA . ARG A 1 141 ? -1.142 5.750 -4.168 1.00 98.75 141 ARG A CA 1
ATOM 1081 C C . ARG A 1 141 ? -1.853 5.348 -5.456 1.00 98.75 141 ARG A C 1
ATOM 1083 O O . ARG A 1 141 ? -2.105 4.165 -5.679 1.00 98.75 141 ARG A O 1
ATOM 1090 N N . ALA A 1 142 ? -2.150 6.331 -6.301 1.00 98.56 142 ALA A N 1
ATOM 1091 C CA . ALA A 1 142 ? -2.741 6.153 -7.626 1.00 98.56 142 ALA A CA 1
ATOM 1092 C C . ALA A 1 142 ? -1.809 6.771 -8.690 1.00 98.56 142 ALA A C 1
ATOM 1094 O O . ALA A 1 142 ? -0.601 6.535 -8.657 1.00 98.56 142 ALA A O 1
ATOM 1095 N N . ASN A 1 143 ? -2.335 7.559 -9.634 1.00 98.31 143 ASN A N 1
ATOM 1096 C CA . ASN A 1 143 ? -1.523 8.232 -10.654 1.00 98.31 143 ASN A CA 1
ATOM 1097 C C . ASN A 1 143 ? -0.375 9.053 -10.039 1.00 98.31 143 ASN A C 1
ATOM 1099 O O . ASN A 1 143 ? -0.535 9.711 -9.007 1.00 98.31 143 ASN A O 1
ATOM 1103 N N . GLY A 1 144 ? 0.773 9.055 -10.721 1.00 96.69 144 GLY A N 1
ATOM 1104 C CA . GLY A 1 144 ? 1.951 9.820 -10.302 1.00 96.69 144 GLY A CA 1
ATOM 1105 C C . GLY A 1 144 ? 2.689 9.229 -9.100 1.00 96.69 144 GLY A C 1
ATOM 1106 O O . GLY A 1 144 ? 3.529 9.905 -8.511 1.00 96.69 144 GLY A O 1
ATOM 1107 N N . CYS A 1 145 ? 2.404 7.976 -8.738 1.00 98.50 145 CYS A N 1
ATOM 1108 C CA . CYS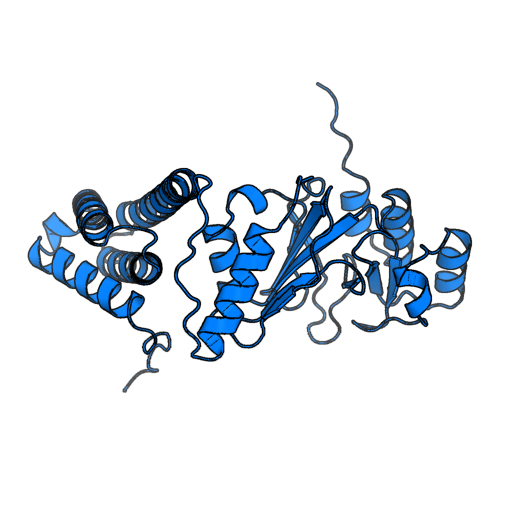 A 1 145 ? 3.090 7.255 -7.673 1.00 98.50 145 CYS A CA 1
ATOM 1109 C C . CYS A 1 145 ? 3.664 5.931 -8.177 1.00 98.50 145 CYS A C 1
ATOM 1111 O O . CYS A 1 145 ? 3.186 5.345 -9.142 1.00 98.50 145 CYS A O 1
ATOM 1113 N N . TYR A 1 146 ? 4.664 5.427 -7.465 1.00 98.69 146 TYR A N 1
ATOM 1114 C CA . TYR A 1 146 ? 5.099 4.037 -7.535 1.00 98.69 146 TYR A CA 1
ATOM 1115 C C . TYR A 1 146 ? 5.277 3.503 -6.111 1.00 98.69 146 TYR A C 1
ATOM 1117 O O . TYR A 1 146 ? 5.339 4.278 -5.147 1.00 98.69 146 TYR A O 1
ATOM 1125 N N . VAL A 1 147 ? 5.370 2.183 -5.974 1.00 98.56 147 VAL A N 1
ATOM 1126 C CA . VAL A 1 147 ? 5.789 1.518 -4.735 1.00 98.56 147 VAL A CA 1
ATOM 1127 C C . VAL A 1 147 ? 6.926 0.554 -5.012 1.00 98.56 147 VAL A C 1
ATOM 1129 O O . VAL A 1 147 ? 7.051 0.019 -6.111 1.00 98.56 147 VAL A O 1
ATOM 1132 N N . ILE A 1 148 ? 7.755 0.317 -4.000 1.00 98.56 148 ILE A N 1
ATOM 1133 C CA . ILE A 1 148 ? 8.741 -0.761 -4.046 1.00 98.56 148 ILE A CA 1
ATOM 1134 C C . ILE A 1 148 ? 8.010 -2.091 -3.865 1.00 98.56 148 ILE A C 1
ATOM 1136 O O . ILE A 1 148 ? 7.253 -2.265 -2.904 1.00 98.56 148 ILE A O 1
ATOM 1140 N N . ALA A 1 149 ? 8.219 -3.003 -4.811 1.00 98.50 149 ALA A N 1
ATOM 1141 C CA . ALA A 1 149 ? 7.563 -4.301 -4.858 1.00 98.50 149 ALA A CA 1
ATOM 1142 C C . ALA A 1 149 ? 8.545 -5.427 -4.493 1.00 98.50 149 ALA A C 1
ATOM 1144 O O . ALA A 1 149 ? 9.755 -5.281 -4.698 1.00 98.50 149 ALA A O 1
ATOM 1145 N N . PRO A 1 150 ? 8.064 -6.572 -3.977 1.00 98.31 150 PRO A N 1
ATOM 1146 C CA . PRO A 1 150 ? 8.899 -7.758 -3.821 1.00 98.31 150 PRO A CA 1
ATOM 1147 C C . PRO A 1 150 ? 9.523 -8.171 -5.166 1.00 98.31 150 PRO A C 1
ATOM 1149 O O . PRO A 1 150 ? 8.874 -7.993 -6.202 1.00 98.31 150 PRO A O 1
ATOM 1152 N N . PRO A 1 151 ? 10.743 -8.730 -5.184 1.00 97.75 151 PRO A N 1
ATOM 1153 C CA . PRO A 1 151 ? 11.532 -9.193 -4.037 1.00 97.75 151 PRO A CA 1
ATOM 1154 C C . PRO A 1 151 ? 12.519 -8.148 -3.484 1.00 97.75 151 PRO A C 1
ATOM 1156 O O . PRO A 1 151 ? 13.513 -8.512 -2.860 1.00 97.75 151 PRO A O 1
ATOM 1159 N N . SER A 1 152 ? 12.282 -6.857 -3.740 1.00 98.38 152 SER A N 1
ATOM 1160 C CA . SER A 1 152 ? 13.194 -5.769 -3.367 1.00 98.38 152 SER A CA 1
ATOM 1161 C C . SER A 1 152 ? 13.617 -5.787 -1.895 1.00 98.38 152 SER A C 1
ATOM 1163 O O . SER A 1 152 ? 12.846 -6.166 -1.011 1.00 98.38 152 SER A O 1
ATOM 1165 N N . ILE A 1 153 ? 14.814 -5.273 -1.622 1.00 97.44 153 ILE A N 1
ATOM 1166 C CA . ILE A 1 153 ? 15.397 -5.152 -0.285 1.00 97.44 153 ILE A CA 1
ATOM 1167 C C . ILE A 1 153 ? 15.285 -3.714 0.216 1.00 97.44 153 ILE A C 1
ATOM 1169 O O . ILE A 1 153 ? 15.639 -2.755 -0.475 1.00 97.44 153 ILE A O 1
ATOM 1173 N N . HIS A 1 154 ? 14.791 -3.538 1.440 1.00 94.75 154 HIS A N 1
ATOM 1174 C CA . HIS A 1 154 ? 14.691 -2.219 2.046 1.00 94.75 154 HIS A CA 1
ATOM 1175 C C . HIS A 1 154 ? 16.088 -1.683 2.417 1.00 94.75 154 HIS A C 1
ATOM 1177 O O . HIS A 1 154 ? 16.795 -2.324 3.194 1.00 94.75 154 HIS A O 1
ATOM 1183 N N . PRO A 1 155 ? 16.488 -0.492 1.929 1.00 92.44 155 PRO A N 1
ATOM 1184 C CA . PRO A 1 155 ? 17.891 -0.062 1.946 1.00 92.44 155 PRO A CA 1
ATOM 1185 C C . PRO A 1 155 ? 18.463 0.187 3.346 1.00 92.44 155 PRO A C 1
ATOM 1187 O O . PRO A 1 155 ? 19.669 0.109 3.528 1.00 92.44 155 PRO A O 1
ATOM 1190 N N . VAL A 1 156 ? 17.611 0.498 4.330 1.00 90.12 156 VAL A N 1
ATOM 1191 C CA . VAL A 1 156 ? 18.053 0.804 5.705 1.00 90.12 156 VAL A CA 1
ATOM 1192 C C . VAL A 1 156 ? 18.053 -0.430 6.605 1.00 90.12 156 VAL A C 1
ATOM 1194 O O . VAL A 1 156 ? 18.930 -0.590 7.440 1.00 90.12 156 VAL A O 1
ATOM 1197 N N . THR A 1 157 ? 17.051 -1.294 6.466 1.00 92.12 157 THR A N 1
ATOM 1198 C CA . THR A 1 157 ? 16.818 -2.419 7.389 1.00 92.12 157 THR A CA 1
ATOM 1199 C C . THR A 1 157 ? 17.391 -3.727 6.853 1.00 92.12 157 THR A C 1
ATOM 1201 O O . THR A 1 157 ? 17.520 -4.682 7.608 1.00 92.12 157 THR A O 1
ATOM 1204 N N . GLY A 1 158 ? 17.670 -3.810 5.547 1.00 93.69 158 GLY A N 1
ATOM 1205 C CA . GLY A 1 158 ? 18.068 -5.045 4.870 1.00 93.69 158 GLY A CA 1
ATOM 1206 C C . GLY A 1 158 ? 16.948 -6.085 4.743 1.00 93.69 158 GLY A C 1
ATOM 1207 O O . GLY A 1 158 ? 17.170 -7.155 4.183 1.00 93.69 158 GLY A O 1
ATOM 1208 N N . ILE A 1 159 ? 15.739 -5.792 5.231 1.00 93.81 159 ILE A N 1
ATOM 1209 C CA . ILE A 1 159 ? 14.605 -6.720 5.191 1.00 93.81 159 ILE A CA 1
ATOM 1210 C C . ILE A 1 159 ? 13.932 -6.645 3.817 1.00 93.81 159 ILE A C 1
ATOM 1212 O O . ILE A 1 159 ? 13.679 -5.560 3.283 1.00 93.81 159 ILE A O 1
ATOM 1216 N N . ALA A 1 160 ? 13.624 -7.809 3.248 1.00 95.62 160 ALA A N 1
ATOM 1217 C CA . ALA A 1 160 ? 12.925 -7.915 1.974 1.00 95.62 160 ALA A CA 1
ATOM 1218 C C . ALA A 1 160 ? 11.454 -7.488 2.088 1.00 95.62 160 ALA A C 1
ATOM 1220 O O . ALA A 1 160 ? 10.772 -7.785 3.070 1.00 95.62 160 ALA A O 1
ATOM 1221 N N . TYR A 1 161 ? 10.944 -6.846 1.039 1.00 97.19 161 TYR A N 1
ATOM 1222 C CA . TYR A 1 161 ? 9.505 -6.748 0.815 1.00 97.19 161 TYR A CA 1
ATOM 1223 C C . TYR A 1 161 ? 8.982 -8.150 0.488 1.00 97.19 161 TYR A C 1
ATOM 1225 O O . TYR A 1 161 ? 9.512 -8.812 -0.403 1.00 97.19 161 TYR A O 1
ATOM 1233 N N . ALA A 1 162 ? 7.951 -8.609 1.196 1.00 95.38 162 ALA A N 1
ATOM 1234 C CA . ALA A 1 162 ? 7.486 -9.993 1.104 1.00 95.38 162 ALA A CA 1
ATOM 1235 C C . ALA A 1 162 ? 5.960 -10.087 1.098 1.00 95.38 162 ALA A C 1
ATOM 1237 O O . ALA A 1 162 ? 5.267 -9.224 1.634 1.00 95.38 162 ALA A O 1
ATOM 1238 N N . LEU A 1 163 ? 5.429 -11.154 0.504 1.00 97.50 163 LEU A N 1
ATOM 1239 C CA . LEU A 1 163 ? 3.991 -11.410 0.507 1.00 97.50 163 LEU A CA 1
ATOM 1240 C C . LEU A 1 163 ? 3.491 -11.713 1.920 1.00 97.50 163 LEU A C 1
ATOM 1242 O O . LEU A 1 163 ? 4.017 -12.592 2.597 1.00 97.50 163 LEU A O 1
ATOM 1246 N N . ASP A 1 164 ? 2.438 -11.008 2.318 1.00 95.44 164 ASP A N 1
ATOM 1247 C CA . ASP A 1 164 ? 1.621 -11.321 3.492 1.00 95.44 164 ASP A CA 1
ATOM 1248 C C . ASP A 1 164 ? 0.330 -12.041 3.071 1.00 95.44 164 ASP A C 1
ATOM 1250 O O . ASP A 1 164 ? -0.099 -12.979 3.733 1.00 95.44 164 ASP A O 1
ATOM 1254 N N . ASN A 1 165 ? -0.242 -11.670 1.917 1.00 95.81 165 ASN A N 1
ATOM 1255 C CA . ASN A 1 165 ? -1.388 -12.358 1.322 1.00 95.81 165 ASN A CA 1
ATOM 1256 C C . ASN A 1 165 ? -1.150 -12.629 -0.172 1.00 95.81 165 ASN A C 1
ATOM 1258 O O . ASN A 1 165 ? -1.025 -11.699 -0.972 1.00 95.81 165 ASN A O 1
ATOM 1262 N N . ALA A 1 166 ? -1.082 -13.909 -0.545 1.00 96.81 166 ALA A N 1
ATOM 1263 C CA . ALA A 1 166 ? -0.668 -14.383 -1.869 1.00 96.81 166 ALA A CA 1
ATOM 1264 C C . ALA A 1 166 ? -1.865 -14.686 -2.793 1.00 96.81 166 ALA A C 1
ATOM 1266 O O . ALA A 1 166 ? -2.021 -15.804 -3.283 1.00 96.81 166 ALA A O 1
ATOM 1267 N N . VAL A 1 167 ? -2.707 -13.679 -3.028 1.00 94.06 167 VAL A N 1
ATOM 1268 C CA . VAL A 1 167 ? -3.899 -13.746 -3.900 1.00 94.06 167 VAL A CA 1
ATOM 1269 C C . VAL A 1 167 ? -3.771 -12.779 -5.085 1.00 94.06 167 VAL A C 1
ATOM 1271 O O . VAL A 1 167 ? -2.746 -12.127 -5.238 1.00 94.06 167 VAL A O 1
ATOM 1274 N N . ARG A 1 168 ? -4.773 -12.669 -5.964 1.00 95.75 168 ARG A N 1
ATOM 1275 C CA . ARG A 1 168 ? -4.805 -11.573 -6.954 1.00 95.75 168 ARG A CA 1
ATOM 1276 C C . ARG A 1 168 ? -5.228 -10.261 -6.274 1.00 95.75 168 ARG A C 1
ATOM 1278 O O . ARG A 1 168 ? -5.995 -10.329 -5.314 1.00 95.75 168 ARG A O 1
ATOM 1285 N N . PRO A 1 169 ? -4.772 -9.085 -6.748 1.00 98.19 169 PRO A N 1
ATOM 1286 C CA . PRO A 1 169 ? -5.334 -7.817 -6.300 1.00 98.19 169 PRO A CA 1
ATOM 1287 C C . PRO A 1 169 ? -6.854 -7.798 -6.495 1.00 98.19 169 PRO A C 1
ATOM 1289 O O . PRO A 1 169 ? -7.361 -8.186 -7.550 1.00 98.19 169 PRO A O 1
ATOM 1292 N N . LEU A 1 170 ? -7.576 -7.365 -5.468 1.00 97.44 170 LEU A N 1
ATOM 1293 C CA . LEU A 1 170 ? -9.021 -7.201 -5.498 1.00 97.44 170 LEU A CA 1
ATOM 1294 C C . LEU A 1 170 ? -9.391 -6.113 -6.512 1.00 97.44 170 LEU A C 1
ATOM 1296 O O . LEU A 1 170 ? -8.808 -5.029 -6.511 1.00 97.44 170 LEU A O 1
ATOM 1300 N N . THR A 1 171 ? -10.375 -6.396 -7.364 1.00 98.12 171 THR A N 1
ATOM 1301 C CA . THR A 1 171 ? -10.972 -5.388 -8.250 1.00 98.12 171 THR A CA 1
ATOM 1302 C C . THR A 1 171 ? -12.166 -4.737 -7.562 1.00 98.12 171 THR A C 1
ATOM 1304 O O . THR A 1 171 ? -13.065 -5.437 -7.099 1.00 98.12 171 THR A O 1
ATOM 1307 N N . VAL A 1 172 ? -12.188 -3.408 -7.523 1.00 95.38 172 VAL A N 1
ATOM 1308 C CA . VAL A 1 172 ? -13.254 -2.596 -6.923 1.00 95.38 172 VAL A CA 1
ATOM 1309 C C . VAL A 1 172 ? -13.784 -1.574 -7.926 1.00 95.38 172 VAL A C 1
ATOM 1311 O O . VAL A 1 172 ? -13.077 -1.160 -8.847 1.00 95.38 172 VAL A O 1
ATOM 1314 N N . ASP A 1 173 ? -15.031 -1.135 -7.750 1.00 92.44 173 ASP A N 1
ATOM 1315 C CA . ASP A 1 173 ? -15.607 -0.092 -8.607 1.00 92.44 173 ASP A CA 1
ATOM 1316 C C . ASP A 1 173 ? -14.920 1.263 -8.391 1.00 92.44 173 ASP A C 1
ATOM 1318 O O . ASP A 1 173 ? -14.580 1.954 -9.351 1.00 92.44 173 ASP A O 1
ATOM 1322 N N . HIS A 1 174 ? -14.688 1.634 -7.130 1.00 95.81 174 HIS A N 1
ATOM 1323 C CA . HIS A 1 174 ? -14.029 2.875 -6.723 1.00 95.81 174 HIS A CA 1
ATOM 1324 C C . HIS A 1 174 ? -13.481 2.772 -5.291 1.00 95.81 174 HIS A C 1
ATOM 1326 O O . HIS A 1 174 ? -13.799 1.839 -4.559 1.00 95.81 174 HIS A O 1
ATOM 1332 N N . LEU A 1 175 ? -12.694 3.772 -4.876 1.00 95.62 175 LEU A N 1
ATOM 1333 C CA . LEU A 1 175 ? -12.124 3.898 -3.522 1.00 95.62 175 LEU A CA 1
ATOM 1334 C C . LEU A 1 175 ? -12.461 5.253 -2.866 1.00 95.62 175 LEU A C 1
ATOM 1336 O O . LEU A 1 175 ? -11.727 5.750 -2.013 1.00 95.62 175 LEU A O 1
ATOM 1340 N N . ASP A 1 176 ? -13.577 5.870 -3.265 1.00 92.31 176 ASP A N 1
ATOM 1341 C CA . ASP A 1 176 ? -13.990 7.207 -2.807 1.00 92.31 176 ASP A CA 1
ATOM 1342 C C . ASP A 1 176 ? -14.174 7.310 -1.282 1.00 92.31 176 ASP A C 1
ATOM 1344 O O . ASP A 1 176 ? -13.842 8.340 -0.684 1.00 92.31 176 ASP A O 1
ATOM 1348 N N . ASP A 1 177 ? -14.635 6.239 -0.629 1.00 89.56 177 ASP A N 1
ATOM 1349 C CA . ASP A 1 177 ? -14.766 6.197 0.831 1.00 89.56 177 ASP A CA 1
ATOM 1350 C C . ASP A 1 177 ? -13.398 6.186 1.525 1.00 89.56 177 ASP A C 1
ATOM 1352 O O . ASP A 1 177 ? -13.213 6.881 2.527 1.00 89.56 177 ASP A O 1
ATOM 1356 N N . VAL A 1 178 ? -12.402 5.503 0.946 1.00 94.38 178 VAL A N 1
ATOM 1357 C CA . VAL A 1 178 ? -11.009 5.538 1.427 1.00 94.38 178 VAL A CA 1
ATOM 1358 C C . VAL A 1 178 ? -10.429 6.943 1.267 1.00 94.38 178 VAL A C 1
ATOM 1360 O O . VAL A 1 178 ? -9.839 7.479 2.203 1.00 94.38 178 VAL A O 1
ATOM 1363 N N . VAL A 1 179 ? -10.655 7.595 0.121 1.00 95.06 179 VAL A N 1
ATOM 1364 C CA . VAL A 1 179 ? -10.242 8.994 -0.104 1.00 95.06 179 VAL A CA 1
ATOM 1365 C C . VAL A 1 179 ? -10.881 9.924 0.930 1.00 95.06 179 VAL A C 1
ATOM 1367 O O . VAL A 1 179 ? -10.207 10.781 1.506 1.00 95.06 179 VAL A O 1
ATOM 1370 N N . THR A 1 180 ? -12.180 9.757 1.182 1.00 91.81 180 THR A N 1
ATOM 1371 C CA . THR A 1 180 ? -12.928 10.554 2.162 1.00 91.81 180 THR A CA 1
ATOM 1372 C C . THR A 1 180 ? -12.397 10.340 3.574 1.00 91.81 180 THR A C 1
ATOM 1374 O O . THR A 1 180 ? -12.224 11.307 4.317 1.00 91.81 180 THR A O 1
ATOM 1377 N N . TRP A 1 181 ? -12.082 9.098 3.932 1.00 92.62 181 TRP A N 1
ATOM 1378 C CA . TRP A 1 181 ? -11.479 8.753 5.214 1.00 92.62 181 TRP A CA 1
ATOM 1379 C C . TRP A 1 181 ? -10.112 9.420 5.408 1.00 92.62 181 TRP A C 1
ATOM 1381 O O . TRP A 1 181 ? -9.921 10.114 6.404 1.00 92.62 181 TRP A O 1
ATOM 1391 N N . ILE A 1 182 ? -9.203 9.342 4.428 1.00 92.50 182 ILE A N 1
ATOM 1392 C CA . ILE A 1 182 ? -7.893 10.014 4.517 1.00 92.50 182 ILE A CA 1
ATOM 1393 C C . ILE A 1 182 ? -8.066 11.537 4.656 1.00 92.50 182 ILE A C 1
ATOM 1395 O O . ILE A 1 182 ? -7.370 12.172 5.449 1.00 92.50 182 ILE A O 1
ATOM 1399 N N . LYS A 1 183 ? -9.025 12.141 3.940 1.00 90.62 183 LYS A N 1
ATOM 1400 C CA . LYS A 1 183 ? -9.343 13.577 4.065 1.00 90.62 183 LYS 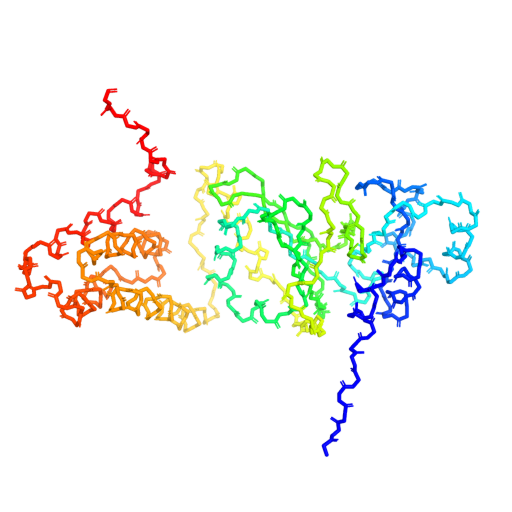A CA 1
ATOM 1401 C C . LYS A 1 183 ? -9.872 13.967 5.443 1.00 90.62 183 LYS A C 1
ATOM 1403 O O . LYS A 1 183 ? -9.532 15.047 5.923 1.00 90.62 183 LYS A O 1
ATOM 1408 N N . ARG A 1 184 ? -10.652 13.103 6.097 1.00 87.56 184 ARG A N 1
ATOM 1409 C CA . ARG A 1 184 ? -11.092 13.317 7.486 1.00 87.56 184 ARG A CA 1
ATOM 1410 C C . ARG A 1 184 ? -9.913 13.302 8.451 1.00 87.56 184 ARG A C 1
ATOM 1412 O O . ARG A 1 184 ? -9.750 14.264 9.192 1.00 87.56 184 ARG A O 1
ATOM 1419 N N . LEU A 1 185 ? -9.024 12.315 8.329 1.00 86.56 185 LEU A N 1
ATOM 1420 C CA . LEU A 1 185 ? -7.799 12.251 9.133 1.00 86.56 185 LEU A CA 1
ATOM 1421 C C . LEU A 1 185 ? -6.910 13.495 8.946 1.00 86.56 185 LEU A C 1
ATOM 1423 O O . LEU A 1 185 ? -6.306 13.978 9.902 1.00 86.56 185 LEU A O 1
ATOM 1427 N N . MET A 1 186 ? -6.838 14.042 7.724 1.00 87.69 186 MET A N 1
ATOM 1428 C CA . MET A 1 186 ? -6.140 15.309 7.465 1.00 87.69 186 MET A CA 1
ATOM 1429 C C . MET A 1 186 ? -6.778 16.490 8.205 1.00 87.69 186 MET A C 1
ATOM 1431 O O . MET A 1 186 ? -6.058 17.308 8.775 1.00 87.69 186 MET A O 1
ATOM 1435 N N . ALA A 1 187 ? -8.109 16.595 8.194 1.00 84.38 187 ALA A N 1
ATOM 1436 C CA . ALA A 1 187 ? -8.826 17.678 8.863 1.00 84.38 187 ALA A CA 1
ATOM 1437 C C . ALA A 1 187 ? -8.686 17.599 10.391 1.00 84.38 187 ALA A C 1
ATOM 1439 O O . ALA A 1 187 ? -8.337 18.598 11.019 1.00 84.38 187 ALA A O 1
ATOM 1440 N N . GLU A 1 188 ? -8.862 16.404 10.961 1.00 81.56 188 GLU A N 1
ATOM 1441 C CA . GLU A 1 188 ? -8.703 16.129 12.394 1.00 81.56 188 GLU A CA 1
ATOM 1442 C C . GLU A 1 188 ? -7.297 16.485 12.880 1.00 81.56 188 GLU A C 1
ATOM 1444 O O . GLU A 1 188 ? -7.140 17.194 13.873 1.00 81.56 188 GLU A O 1
ATOM 1449 N N . LYS A 1 189 ? -6.265 16.067 12.134 1.00 81.75 189 LYS A N 1
ATOM 1450 C CA . LYS A 1 189 ? -4.872 16.421 12.433 1.00 81.75 189 LYS A CA 1
ATOM 1451 C C . LYS A 1 189 ? -4.659 17.939 12.475 1.00 81.75 189 LYS A C 1
ATOM 1453 O O . LYS A 1 189 ? -3.878 18.421 13.290 1.00 81.75 189 LYS A O 1
ATOM 1458 N N . ASN A 1 190 ? -5.330 18.685 11.602 1.00 78.19 190 ASN A N 1
ATOM 1459 C CA . ASN A 1 190 ? -5.182 20.136 11.497 1.00 78.19 190 ASN A CA 1
ATOM 1460 C C . ASN A 1 190 ? -6.094 20.912 12.469 1.00 78.19 190 ASN A C 1
ATOM 1462 O O . ASN A 1 190 ? -6.181 22.134 12.365 1.00 78.19 190 ASN A O 1
ATOM 1466 N N . GLY A 1 191 ? -6.789 20.232 13.391 1.00 67.81 191 GLY A N 1
ATOM 1467 C CA . GLY A 1 191 ? -7.721 20.862 14.333 1.00 67.81 191 GLY A CA 1
ATOM 1468 C C . GLY A 1 191 ? -8.994 21.412 13.677 1.00 67.81 191 GLY A C 1
ATOM 1469 O O . GLY A 1 191 ? -9.744 22.152 14.310 1.00 67.81 191 GLY A O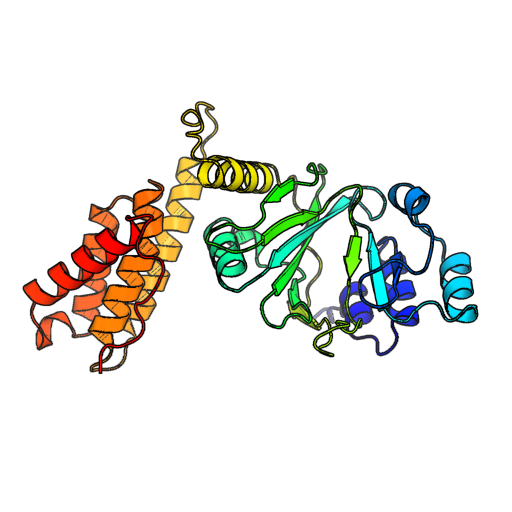 1
ATOM 1470 N N . GLY A 1 192 ? -9.245 21.071 12.409 1.00 51.66 192 GLY A N 1
ATOM 1471 C CA . GLY A 1 192 ? -10.440 21.475 11.681 1.00 51.66 192 GLY A CA 1
ATOM 1472 C C . GLY A 1 192 ? -11.591 20.508 11.940 1.00 51.66 192 GLY A C 1
ATOM 1473 O O . GLY A 1 192 ? -11.437 19.298 11.792 1.00 51.66 192 GLY A O 1
ATOM 1474 N N . SER A 1 193 ? -12.772 21.033 12.269 1.00 43.12 193 SER A N 1
ATOM 1475 C CA . SER A 1 193 ? -14.008 20.253 12.175 1.00 43.12 193 SER A CA 1
ATOM 1476 C C . SER A 1 193 ? -14.479 20.254 10.719 1.00 43.12 193 SER A C 1
ATOM 1478 O O . SER A 1 193 ? -14.688 21.310 10.123 1.00 43.12 193 SER A O 1
ATOM 1480 N N . LEU A 1 194 ? -14.628 19.076 10.109 1.00 40.84 194 LEU A N 1
ATOM 1481 C CA . LEU A 1 194 ? -15.398 18.975 8.869 1.00 40.84 194 LEU A CA 1
ATOM 1482 C C . LEU A 1 194 ? -16.883 19.193 9.202 1.00 40.84 194 LEU A C 1
ATOM 1484 O O . LEU A 1 194 ? -17.342 18.697 10.236 1.00 40.84 194 LEU A O 1
ATOM 1488 N N . PRO A 1 195 ? -17.656 19.888 8.347 1.00 34.94 195 PRO A N 1
ATOM 1489 C CA . PRO A 1 195 ? -19.099 19.925 8.510 1.00 34.94 195 PRO A CA 1
ATOM 1490 C C . PRO A 1 195 ? -19.654 18.490 8.501 1.00 34.94 195 PRO A C 1
ATOM 1492 O O . PRO A 1 195 ? -19.130 17.634 7.775 1.00 34.94 195 PRO A O 1
ATOM 1495 N N . PRO A 1 196 ? -20.690 18.198 9.311 1.00 37.94 196 PRO A N 1
ATOM 1496 C CA . PRO A 1 196 ? -21.284 16.872 9.363 1.00 37.94 196 PRO A CA 1
ATOM 1497 C C . PRO A 1 196 ? -21.713 16.467 7.955 1.00 37.94 196 PRO A C 1
ATOM 1499 O O . PRO A 1 196 ? -22.307 17.266 7.234 1.00 37.94 196 PRO A O 1
ATOM 1502 N N . ALA A 1 197 ? -21.378 15.239 7.556 1.00 41.69 197 ALA A N 1
ATOM 1503 C CA . ALA A 1 197 ? -21.656 14.724 6.223 1.00 41.69 197 ALA A CA 1
ATOM 1504 C C . ALA A 1 197 ? -23.171 14.707 5.950 1.00 41.69 197 ALA A C 1
ATOM 1506 O O . ALA A 1 197 ? -23.867 13.740 6.250 1.00 41.69 197 ALA A O 1
ATOM 1507 N N . THR A 1 198 ? -23.691 15.779 5.360 1.00 37.78 198 THR A N 1
ATOM 1508 C CA . THR A 1 198 ? -25.019 15.826 4.759 1.00 37.78 198 THR A CA 1
ATOM 1509 C C . THR A 1 198 ? -24.902 15.378 3.309 1.00 37.78 198 THR A C 1
ATOM 1511 O O . THR A 1 198 ? -24.781 16.179 2.389 1.00 37.78 198 THR A O 1
ATOM 1514 N N . SER A 1 199 ? -24.940 14.067 3.076 1.00 33.38 199 SER A N 1
ATOM 1515 C CA . SER A 1 199 ? -25.359 13.524 1.780 1.00 33.38 199 SER A CA 1
ATOM 1516 C C . SER A 1 199 ? -25.975 12.140 1.945 1.00 33.38 199 SER A C 1
ATOM 1518 O O . SER A 1 199 ? -25.410 11.220 2.531 1.00 33.38 199 SER A O 1
ATOM 1520 N N . ARG A 1 200 ? -27.220 12.062 1.475 1.00 44.62 200 ARG A N 1
ATOM 1521 C CA . ARG A 1 200 ? -28.172 10.965 1.613 1.00 44.62 200 ARG A CA 1
ATOM 1522 C C . ARG A 1 200 ? -27.864 9.873 0.586 1.00 44.62 200 ARG A C 1
ATOM 1524 O O . ARG A 1 200 ? -28.442 9.904 -0.487 1.00 44.62 200 ARG A O 1
ATOM 1531 N N . THR A 1 201 ? -27.052 8.884 0.949 1.00 37.34 201 THR A N 1
ATOM 1532 C CA . THR A 1 201 ? -27.094 7.522 0.374 1.00 37.34 201 THR A CA 1
ATOM 1533 C C . THR A 1 201 ? -26.522 6.524 1.380 1.00 37.34 201 THR A C 1
ATOM 1535 O O . THR A 1 201 ? -25.326 6.286 1.439 1.00 37.34 201 THR A O 1
ATOM 1538 N N . ASN A 1 202 ? -27.413 6.016 2.234 1.00 42.31 202 ASN A N 1
ATOM 1539 C CA . ASN A 1 202 ? -27.313 4.847 3.121 1.00 42.31 202 ASN A CA 1
ATOM 1540 C C . ASN A 1 202 ? -25.915 4.311 3.569 1.00 42.31 202 ASN A C 1
ATOM 1542 O O . ASN A 1 202 ? -25.643 3.126 3.374 1.00 42.31 202 ASN A O 1
ATOM 1546 N N . PRO A 1 203 ? -25.072 5.094 4.280 1.00 39.28 203 PRO A N 1
ATOM 1547 C CA . PRO A 1 203 ? -23.823 4.607 4.886 1.00 39.28 203 PRO A CA 1
ATOM 1548 C C . PRO A 1 203 ? -24.053 3.979 6.272 1.00 39.28 203 PRO A C 1
ATOM 1550 O O . PRO A 1 203 ? -23.218 3.231 6.770 1.00 39.28 203 PRO A O 1
ATOM 1553 N N . VAL A 1 204 ? -25.205 4.248 6.903 1.00 40.72 204 VAL A N 1
ATOM 1554 C CA . VAL A 1 204 ? -25.513 3.821 8.278 1.00 40.72 204 VAL A CA 1
ATOM 1555 C C . VAL A 1 204 ? -25.577 2.295 8.386 1.00 40.72 204 VAL A C 1
ATOM 1557 O O . VAL A 1 204 ? -25.044 1.732 9.329 1.00 40.72 204 VAL A O 1
ATOM 1560 N N . ARG A 1 205 ? -26.133 1.583 7.395 1.00 35.78 205 ARG A N 1
ATOM 1561 C CA . ARG A 1 205 ? -26.262 0.113 7.457 1.00 35.78 205 ARG A CA 1
ATOM 1562 C C . ARG A 1 205 ? -24.936 -0.643 7.356 1.00 35.78 205 ARG A C 1
ATOM 1564 O O . ARG A 1 205 ? -24.780 -1.665 8.022 1.00 35.78 205 ARG A O 1
ATOM 1571 N N . GLN A 1 206 ? -23.999 -0.175 6.532 1.00 35.78 206 GLN A N 1
ATOM 1572 C CA . GLN A 1 206 ? -22.652 -0.753 6.481 1.00 35.78 206 GLN A CA 1
ATOM 1573 C C . GLN A 1 206 ? -21.854 -0.321 7.709 1.00 35.78 206 GLN A C 1
ATOM 1575 O O . GLN A 1 206 ? -21.196 -1.170 8.311 1.00 35.78 206 GLN A O 1
ATOM 1580 N N . ALA A 1 207 ? -22.041 0.933 8.153 1.00 40.16 207 ALA A N 1
ATOM 1581 C CA . ALA A 1 207 ? -21.420 1.449 9.361 1.00 40.16 207 ALA A CA 1
ATOM 1582 C C . ALA A 1 207 ? -21.746 0.620 10.617 1.00 40.16 207 ALA A C 1
ATOM 1584 O O . ALA A 1 207 ? -20.883 0.273 11.419 1.00 40.16 207 ALA A O 1
ATOM 1585 N N . THR A 1 208 ? -23.011 0.217 10.740 1.00 52.91 208 THR A N 1
ATOM 1586 C CA . THR A 1 208 ? -23.498 -0.608 11.845 1.00 52.91 208 THR A CA 1
ATOM 1587 C C . THR A 1 208 ? -22.980 -2.051 11.790 1.00 52.91 208 THR A C 1
ATOM 1589 O O . THR A 1 208 ? -22.726 -2.626 12.844 1.00 52.91 208 THR A O 1
ATOM 1592 N N . ARG A 1 209 ? -22.774 -2.665 10.610 1.00 49.53 209 ARG A N 1
ATOM 1593 C CA . ARG A 1 209 ? -22.307 -4.070 10.526 1.00 49.53 209 ARG A CA 1
ATOM 1594 C C . ARG A 1 209 ? -20.836 -4.240 10.908 1.00 49.53 209 ARG A C 1
ATOM 1596 O O . ARG A 1 209 ? -20.508 -5.227 11.563 1.00 49.53 209 ARG A O 1
ATOM 1603 N N . TRP A 1 210 ? -19.963 -3.302 10.542 1.00 53.31 210 TRP A N 1
ATOM 1604 C CA . TRP A 1 210 ? -18.549 -3.376 10.926 1.00 53.31 210 TRP A CA 1
ATOM 1605 C C . TRP A 1 210 ? -18.341 -3.046 12.404 1.00 53.31 210 TRP A C 1
ATOM 1607 O O . TRP A 1 210 ? -17.565 -3.721 13.077 1.00 53.31 210 TRP A O 1
ATOM 1617 N N . ALA A 1 211 ? -19.093 -2.078 12.938 1.00 65.94 211 ALA A N 1
ATOM 1618 C CA . ALA A 1 211 ? -19.049 -1.723 14.351 1.00 65.94 211 ALA A CA 1
ATOM 1619 C C . ALA A 1 211 ? -19.457 -2.912 15.233 1.00 65.94 211 ALA A C 1
ATOM 1621 O O . ALA A 1 211 ? -18.812 -3.208 16.236 1.00 65.94 211 ALA A O 1
ATOM 1622 N N . GLN A 1 212 ? -20.483 -3.646 14.795 1.00 72.06 212 GLN A N 1
ATOM 1623 C CA . GLN A 1 212 ? -20.921 -4.897 15.409 1.00 72.06 212 GLN A CA 1
ATOM 1624 C C . GLN A 1 212 ? -19.845 -5.994 15.324 1.00 72.06 212 GLN A C 1
ATOM 1626 O O . GLN A 1 212 ? -19.644 -6.720 16.293 1.00 72.06 212 GLN A O 1
ATOM 1631 N N . ALA A 1 213 ? -19.110 -6.106 14.211 1.00 66.94 213 ALA A N 1
ATOM 1632 C CA . ALA A 1 213 ? -18.026 -7.082 14.071 1.00 66.94 213 ALA A CA 1
ATOM 1633 C C . ALA A 1 213 ? -16.814 -6.759 14.967 1.00 66.94 213 ALA A C 1
ATOM 1635 O O . ALA A 1 213 ? -16.295 -7.659 15.627 1.00 66.94 213 ALA A O 1
ATOM 1636 N N . ALA A 1 214 ? -16.401 -5.488 15.042 1.00 71.44 214 ALA A N 1
ATOM 1637 C CA . ALA A 1 214 ? -15.337 -5.033 15.940 1.00 71.44 214 ALA A CA 1
ATOM 1638 C C . ALA A 1 214 ? -15.724 -5.242 17.413 1.00 71.44 214 ALA A C 1
ATOM 1640 O O . ALA A 1 214 ? -14.944 -5.793 18.190 1.00 71.44 214 ALA A O 1
ATOM 1641 N N . LEU A 1 215 ? -16.964 -4.894 17.778 1.00 83.44 215 LEU A N 1
ATOM 1642 C CA . LEU A 1 215 ? -17.523 -5.182 19.097 1.00 83.44 215 LEU A CA 1
ATOM 1643 C C . LEU A 1 215 ? -17.505 -6.689 19.396 1.00 83.44 215 LEU A C 1
ATOM 1645 O O . LEU A 1 215 ? -17.071 -7.096 20.473 1.00 83.44 215 LEU A O 1
ATOM 1649 N N . ALA A 1 216 ? -17.918 -7.527 18.441 1.00 79.19 216 ALA A N 1
ATOM 1650 C CA . ALA A 1 216 ? -17.939 -8.978 18.603 1.00 79.19 216 ALA A CA 1
ATOM 1651 C C . ALA A 1 216 ? -16.535 -9.585 18.771 1.00 79.19 216 ALA A C 1
ATOM 1653 O O . ALA A 1 216 ? -16.368 -10.504 19.580 1.00 79.19 216 ALA A O 1
ATOM 1654 N N . ASP A 1 217 ? -15.540 -9.089 18.031 1.00 75.44 217 ASP A N 1
ATOM 1655 C CA . ASP A 1 217 ? -14.147 -9.538 18.116 1.00 75.44 217 ASP A CA 1
ATOM 1656 C C . ASP A 1 217 ? -13.507 -9.164 19.456 1.00 75.44 217 ASP A C 1
ATOM 1658 O O . ASP A 1 217 ? -12.963 -10.028 20.146 1.00 75.44 217 ASP A O 1
ATOM 1662 N N . GLU A 1 218 ? -13.656 -7.909 19.881 1.00 91.31 218 GLU A N 1
ATOM 1663 C CA . GLU A 1 218 ? -13.178 -7.452 21.188 1.00 91.31 218 GLU A CA 1
ATOM 1664 C C . GLU A 1 218 ? -13.872 -8.210 22.333 1.00 91.31 218 GLU A C 1
ATOM 1666 O O . GLU A 1 218 ? -13.214 -8.693 23.255 1.00 91.31 218 GLU A O 1
ATOM 1671 N N . CYS A 1 219 ? -15.180 -8.471 22.226 1.00 90.06 219 CYS A N 1
ATOM 1672 C CA . CYS A 1 219 ? -15.880 -9.337 23.177 1.00 90.06 219 CYS A CA 1
ATOM 1673 C C . CYS A 1 219 ? -15.349 -10.779 23.164 1.00 90.06 219 CYS A C 1
ATOM 1675 O O . CYS A 1 219 ? -15.322 -11.434 24.206 1.00 90.06 219 CYS A O 1
ATOM 1677 N N . ARG A 1 220 ? -14.917 -11.304 22.008 1.00 89.44 220 ARG A N 1
ATOM 1678 C CA . ARG A 1 220 ? -14.302 -12.638 21.923 1.00 89.44 220 ARG A CA 1
ATOM 1679 C C . ARG A 1 220 ? -12.977 -12.671 22.681 1.00 89.44 220 ARG A C 1
ATOM 1681 O O . ARG A 1 220 ? -12.782 -13.599 23.457 1.00 89.44 220 ARG A O 1
ATOM 1688 N N . LYS A 1 221 ? -12.133 -11.646 22.520 1.00 83.31 221 LYS A N 1
ATOM 1689 C CA . LYS A 1 221 ? -10.862 -11.510 23.250 1.00 83.31 221 LYS A CA 1
ATOM 1690 C C . LYS A 1 221 ? -11.080 -11.442 24.761 1.00 83.31 221 LYS A C 1
ATOM 1692 O O . LYS A 1 221 ? -10.370 -12.112 25.502 1.00 83.31 221 LYS A O 1
ATOM 1697 N N . VAL A 1 222 ? -12.082 -10.684 25.221 1.00 92.38 222 VAL A N 1
ATOM 1698 C CA . VAL A 1 222 ? -12.456 -10.624 26.648 1.00 92.38 222 VAL A CA 1
ATOM 1699 C C . VAL A 1 222 ? -12.900 -11.993 27.165 1.00 92.38 222 VAL A C 1
ATOM 1701 O O . VAL A 1 222 ? -12.450 -12.410 28.230 1.00 92.38 222 VAL A O 1
ATOM 1704 N N . ARG A 1 223 ? -13.742 -12.712 26.410 1.00 94.06 223 ARG A N 1
ATOM 1705 C CA . ARG A 1 223 ? -14.221 -14.055 26.781 1.00 94.06 223 ARG A CA 1
ATOM 1706 C C . ARG A 1 223 ? -13.098 -15.081 26.893 1.00 94.06 223 ARG A C 1
ATOM 1708 O O . ARG A 1 223 ? -13.139 -15.912 27.789 1.00 94.06 223 ARG A O 1
ATOM 1715 N N . SER A 1 224 ? -12.116 -15.026 25.996 1.00 89.56 224 SER A N 1
ATOM 1716 C CA . SER A 1 224 ? -10.999 -15.976 25.961 1.00 89.56 224 SER A CA 1
ATOM 1717 C C . SER A 1 224 ? -9.799 -15.560 26.815 1.00 89.56 224 SER A C 1
ATOM 1719 O O . SER A 1 224 ? -8.765 -16.225 26.763 1.00 89.56 224 SER A O 1
ATOM 1721 N N . ALA A 1 225 ? -9.879 -14.442 27.540 1.00 86.50 225 ALA A N 1
ATOM 1722 C CA . ALA A 1 225 ? -8.766 -13.956 28.343 1.00 86.50 225 ALA A CA 1
ATOM 1723 C C . ALA A 1 225 ? -8.455 -14.947 29.486 1.00 86.50 225 ALA A C 1
ATOM 1725 O O . ALA A 1 225 ? -9.380 -15.332 30.207 1.00 86.50 225 ALA A O 1
ATOM 1726 N N . PRO A 1 226 ? -7.179 -15.337 29.690 1.00 82.88 226 PRO A N 1
ATOM 1727 C CA . PRO A 1 226 ? -6.794 -16.223 30.783 1.00 82.88 226 PRO A CA 1
ATOM 1728 C C . PRO A 1 226 ? -7.190 -15.668 32.151 1.00 82.88 226 PRO A C 1
ATOM 1730 O O . PRO A 1 226 ? -7.270 -14.448 32.349 1.00 82.88 226 PRO A O 1
ATOM 1733 N N . GLU A 1 227 ? -7.382 -16.567 33.113 1.00 83.50 227 GLU A N 1
ATOM 1734 C CA . GLU A 1 227 ? -7.663 -16.182 34.490 1.00 83.50 227 GLU A CA 1
ATOM 1735 C C . GLU A 1 227 ? -6.554 -15.268 35.045 1.00 83.50 227 GLU A C 1
ATOM 1737 O O . GLU A 1 227 ? -5.366 -15.537 34.889 1.00 83.50 227 GLU A O 1
ATOM 1742 N N . GLY A 1 228 ? -6.943 -14.128 35.623 1.00 79.94 228 GLY A N 1
ATOM 1743 C CA . GLY A 1 228 ? -6.036 -13.075 36.094 1.00 79.94 228 GLY A CA 1
ATOM 1744 C C . GLY A 1 228 ? -5.718 -12.002 35.043 1.00 79.94 228 GLY A C 1
ATOM 1745 O O . GLY A 1 228 ? -5.425 -10.863 35.402 1.00 79.94 228 GLY A O 1
ATOM 1746 N N . GLY A 1 229 ? -5.861 -12.304 33.748 1.00 79.94 229 GLY A N 1
ATOM 1747 C CA . GLY A 1 229 ? -5.650 -11.355 32.645 1.00 79.94 229 GLY A CA 1
ATOM 1748 C C . GLY A 1 229 ? -6.908 -10.597 32.203 1.00 79.94 229 GLY A C 1
ATOM 1749 O O . GLY A 1 229 ? -6.809 -9.607 31.472 1.00 79.94 229 GLY A O 1
ATOM 1750 N N . GLN A 1 230 ? -8.097 -11.023 32.646 1.00 89.69 230 GLN A N 1
ATOM 1751 C CA . GLN A 1 230 ? -9.370 -10.520 32.112 1.00 89.69 230 GLN A CA 1
ATOM 1752 C C . GLN A 1 230 ? -9.573 -9.013 32.317 1.00 89.69 230 GLN A C 1
ATOM 1754 O O . GLN A 1 230 ? -10.084 -8.352 31.420 1.00 89.69 230 GLN A O 1
ATOM 1759 N N . ASN A 1 231 ? -9.137 -8.445 33.448 1.00 86.56 231 ASN A N 1
ATOM 1760 C CA . ASN A 1 231 ? -9.267 -7.006 33.709 1.00 86.56 231 ASN A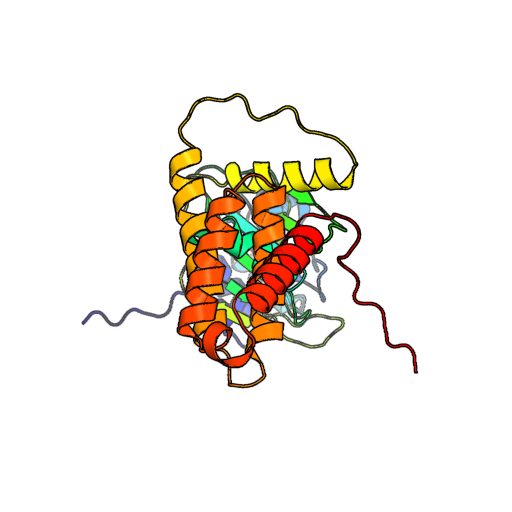 CA 1
ATOM 1761 C C . ASN A 1 231 ? -8.468 -6.164 32.699 1.00 86.56 231 ASN A C 1
ATOM 1763 O O . ASN A 1 231 ? -8.961 -5.169 32.170 1.00 86.56 231 ASN A O 1
ATOM 1767 N N . VAL A 1 232 ? -7.236 -6.594 32.403 1.00 76.94 232 VAL A N 1
ATOM 1768 C CA . VAL A 1 232 ? -6.349 -5.915 31.448 1.00 76.94 232 VAL A CA 1
ATOM 1769 C C . VAL A 1 232 ? -6.946 -5.981 30.046 1.00 76.94 232 VAL A C 1
ATOM 1771 O O . VAL A 1 232 ? -7.064 -4.952 29.381 1.00 76.94 232 VAL A O 1
ATOM 1774 N N . GLN A 1 233 ? -7.390 -7.168 29.618 1.00 89.94 233 GLN A N 1
ATOM 1775 C CA . GLN A 1 233 ? -8.030 -7.332 28.314 1.00 89.94 233 GLN A CA 1
ATOM 1776 C C . GLN A 1 233 ? -9.334 -6.528 28.218 1.00 89.94 233 GLN A C 1
ATOM 1778 O O . GLN A 1 233 ? -9.565 -5.878 27.201 1.00 89.94 233 GLN A O 1
ATOM 1783 N N . LEU A 1 234 ? -10.168 -6.529 29.262 1.00 90.88 234 LEU A N 1
ATOM 1784 C CA . LEU A 1 234 ? -11.416 -5.764 29.316 1.00 90.88 234 LEU A CA 1
ATOM 1785 C C . LEU A 1 234 ? -11.156 -4.262 29.184 1.00 90.88 234 LEU A C 1
ATOM 1787 O O . LEU A 1 234 ? -11.835 -3.592 28.409 1.00 90.88 234 LEU A O 1
ATOM 1791 N N . ASN A 1 235 ? -10.141 -3.740 29.876 1.00 85.00 235 ASN A N 1
ATOM 1792 C CA . ASN A 1 235 ? -9.757 -2.336 29.770 1.00 85.00 235 ASN A CA 1
ATOM 1793 C C . ASN A 1 235 ? -9.230 -1.979 28.373 1.00 85.00 235 ASN A C 1
ATOM 1795 O O . ASN A 1 235 ? -9.643 -0.966 27.813 1.00 85.00 235 ASN A O 1
ATOM 1799 N N . LEU A 1 236 ? -8.368 -2.821 27.795 1.00 72.44 236 LEU A N 1
ATOM 1800 C CA . LEU A 1 236 ? -7.829 -2.622 26.448 1.00 72.44 236 LEU A CA 1
ATOM 1801 C C . LEU A 1 236 ? -8.940 -2.643 25.388 1.00 72.44 236 LEU A C 1
ATOM 1803 O O . LEU A 1 236 ? -8.981 -1.778 24.515 1.00 72.44 236 LEU A O 1
ATOM 1807 N N . SER A 1 237 ? -9.859 -3.602 25.499 1.00 84.38 237 SER A N 1
ATOM 1808 C CA . SER A 1 237 ? -11.013 -3.748 24.603 1.00 84.38 237 SER A CA 1
ATOM 1809 C C . SER A 1 237 ? -11.934 -2.527 24.706 1.00 84.38 237 SER A C 1
ATOM 1811 O O . SER A 1 237 ? -12.313 -1.938 23.695 1.00 84.38 237 SER A O 1
ATOM 1813 N N . ALA A 1 238 ? -12.222 -2.081 25.935 1.00 85.38 238 ALA A N 1
ATOM 1814 C CA . ALA A 1 238 ? -12.986 -0.864 26.199 1.00 85.38 238 ALA A CA 1
ATOM 1815 C C . ALA A 1 238 ? -12.291 0.394 25.656 1.00 85.38 238 ALA A C 1
ATOM 1817 O O . ALA A 1 238 ? -12.951 1.258 25.089 1.00 85.38 238 ALA A O 1
ATOM 1818 N N . PHE A 1 239 ? -10.965 0.493 25.761 1.00 83.31 239 PHE A N 1
ATOM 1819 C CA . PHE A 1 239 ? -10.199 1.593 25.174 1.00 83.31 239 PHE A CA 1
ATOM 1820 C C . PHE A 1 239 ? -10.310 1.630 23.647 1.00 83.31 239 PHE A C 1
ATOM 1822 O O . PHE A 1 239 ? -10.616 2.678 23.079 1.00 83.31 239 PHE A O 1
ATOM 1829 N N . LYS A 1 240 ? -10.119 0.491 22.974 1.00 73.56 240 LYS A N 1
ATOM 1830 C CA . LYS A 1 240 ? -10.237 0.402 21.511 1.00 73.56 240 LYS A CA 1
ATOM 1831 C C . LYS A 1 240 ? -11.639 0.769 21.032 1.00 73.56 240 LYS A C 1
ATOM 1833 O O . LYS A 1 240 ? -11.789 1.601 20.143 1.00 73.56 240 LYS A O 1
ATOM 1838 N N . LEU A 1 241 ? -12.672 0.211 21.665 1.00 83.94 241 LEU A N 1
ATOM 1839 C CA . LEU A 1 241 ? -14.062 0.516 21.320 1.00 83.94 241 LEU A CA 1
ATOM 1840 C C . LEU A 1 241 ? -14.450 1.956 21.692 1.00 83.94 241 LEU A C 1
ATOM 1842 O O . LEU A 1 241 ? -15.273 2.558 21.009 1.00 83.94 241 LEU A O 1
ATOM 1846 N N . GLY A 1 242 ? -13.802 2.555 22.696 1.00 81.56 242 GLY A N 1
ATOM 1847 C CA . GLY A 1 242 ? -13.965 3.968 23.050 1.00 81.56 242 GLY A CA 1
ATOM 1848 C C . GLY A 1 242 ? -13.591 4.915 21.912 1.00 81.56 242 GLY A C 1
ATOM 1849 O O . GLY A 1 242 ? -14.244 5.940 21.730 1.00 81.56 242 GLY A O 1
ATOM 1850 N N . GLN A 1 243 ? -12.623 4.541 21.073 1.00 77.62 243 GLN A N 1
ATOM 1851 C CA . GLN A 1 243 ? -12.291 5.311 19.871 1.00 77.62 243 GLN A CA 1
ATOM 1852 C C . GLN A 1 243 ? -13.439 5.277 18.851 1.00 77.62 243 GLN A C 1
ATOM 1854 O O . GLN A 1 243 ? -13.721 6.282 18.203 1.00 77.62 243 GLN A O 1
ATOM 1859 N N . LEU A 1 244 ? -14.154 4.152 18.731 1.00 77.25 244 LEU A N 1
ATOM 1860 C CA . LEU A 1 244 ? -15.332 4.050 17.861 1.00 77.25 244 LEU A CA 1
ATOM 1861 C C . LEU A 1 244 ? -16.498 4.887 18.404 1.00 77.25 244 LEU A C 1
ATOM 1863 O O . LEU A 1 244 ? -17.168 5.587 17.644 1.00 77.25 244 LEU A O 1
ATOM 1867 N N . VAL A 1 245 ? -16.703 4.871 19.723 1.00 78.44 245 VAL A N 1
ATOM 1868 C CA . VAL A 1 245 ? -17.716 5.703 20.389 1.00 78.44 245 VAL A CA 1
ATOM 1869 C C . VAL A 1 245 ? -17.419 7.195 20.193 1.00 78.44 245 VAL A C 1
ATOM 1871 O O . VAL A 1 245 ? -18.322 7.951 19.835 1.00 78.44 245 VAL A O 1
ATOM 1874 N N . ALA A 1 246 ? -16.164 7.636 20.348 1.00 68.62 246 ALA A N 1
ATOM 1875 C CA . ALA A 1 246 ? -15.777 9.031 20.096 1.00 68.62 246 ALA A CA 1
ATOM 1876 C C . ALA A 1 246 ? -16.053 9.472 18.654 1.00 68.62 246 ALA A C 1
ATOM 1878 O O . ALA A 1 246 ? -16.485 10.600 18.423 1.00 68.62 246 ALA A O 1
ATOM 1879 N N . ASN A 1 247 ? -15.899 8.552 17.703 1.00 62.00 247 ASN A N 1
ATOM 1880 C CA . ASN A 1 247 ? -16.200 8.778 16.293 1.00 62.00 247 ASN A CA 1
ATOM 1881 C C . ASN A 1 247 ? -17.685 8.568 15.933 1.00 62.00 247 ASN A C 1
ATOM 1883 O O . ASN A 1 247 ? -18.036 8.577 14.754 1.00 62.00 247 ASN A O 1
ATOM 1887 N N . ARG A 1 248 ? -18.572 8.392 16.930 1.00 70.62 248 ARG A N 1
ATOM 1888 C CA . ARG A 1 248 ? -20.030 8.182 16.781 1.00 70.62 248 ARG A CA 1
ATOM 1889 C C . ARG A 1 248 ? -20.411 7.022 15.859 1.00 70.62 248 ARG A C 1
ATOM 1891 O O . ARG A 1 248 ? -21.472 7.022 15.240 1.00 70.62 248 ARG A O 1
ATOM 1898 N N . VAL A 1 249 ? -19.532 6.037 15.772 1.00 67.06 249 VAL A N 1
ATOM 1899 C CA . VAL A 1 249 ? -19.709 4.831 14.963 1.00 67.06 249 VAL A CA 1
ATOM 1900 C C . VAL A 1 249 ? -20.673 3.865 15.637 1.00 67.06 249 VAL A C 1
ATOM 1902 O O . VAL A 1 249 ? -21.518 3.252 14.988 1.00 67.06 249 VAL A O 1
ATOM 1905 N N . ILE A 1 250 ? -20.482 3.690 16.942 1.00 78.19 250 ILE A N 1
ATOM 1906 C CA . ILE A 1 250 ? -21.245 2.781 17.779 1.00 78.19 250 ILE A CA 1
ATOM 1907 C C . ILE A 1 250 ? -21.690 3.529 19.018 1.00 78.19 250 ILE A C 1
ATOM 1909 O O . ILE A 1 250 ? -20.968 4.379 19.545 1.00 78.19 250 ILE A O 1
ATOM 1913 N N . ASP A 1 251 ? -22.900 3.221 19.453 1.00 81.19 251 ASP A N 1
ATOM 1914 C CA . ASP A 1 251 ? -23.448 3.808 20.653 1.00 81.19 251 ASP A CA 1
ATOM 1915 C C . ASP A 1 251 ? -22.702 3.306 21.901 1.00 81.19 251 ASP A C 1
ATOM 1917 O O . ASP A 1 251 ? -22.326 2.134 22.012 1.00 81.19 251 ASP A O 1
ATOM 1921 N N . ARG A 1 252 ? -22.477 4.226 22.843 1.00 85.38 252 ARG A N 1
ATOM 1922 C CA . ARG A 1 252 ? -21.735 3.956 24.075 1.00 85.38 252 ARG A CA 1
ATOM 1923 C C . ARG A 1 252 ? -22.422 2.888 24.921 1.00 85.38 252 ARG A C 1
ATOM 1925 O O . ARG A 1 252 ? -21.732 2.002 25.420 1.00 85.38 252 ARG A O 1
ATOM 1932 N N . LEU A 1 253 ? -23.746 2.963 25.062 1.00 79.25 253 LEU A N 1
ATOM 1933 C CA . LEU A 1 253 ? -24.519 2.026 25.876 1.00 79.25 253 LEU A CA 1
ATOM 1934 C C . LEU A 1 253 ? -24.409 0.612 25.299 1.00 79.25 253 LEU A C 1
ATOM 1936 O O . LEU A 1 253 ? -24.121 -0.327 26.034 1.00 79.25 253 LEU A O 1
ATOM 1940 N N . THR A 1 254 ? -24.494 0.483 23.970 1.00 83.50 254 THR A N 1
ATOM 1941 C CA . THR A 1 254 ? -24.303 -0.805 23.276 1.00 83.50 254 THR A CA 1
ATOM 1942 C C . THR A 1 254 ? -22.943 -1.436 23.601 1.00 83.50 254 THR A C 1
ATOM 1944 O O . THR A 1 254 ? -22.854 -2.635 23.872 1.00 83.50 254 THR A O 1
ATOM 1947 N N . VAL A 1 255 ? -21.862 -0.646 23.594 1.00 88.19 255 VAL A N 1
ATOM 1948 C CA . VAL A 1 255 ? -20.523 -1.150 23.936 1.00 88.19 255 VAL A CA 1
ATOM 1949 C C . VAL A 1 255 ? -20.426 -1.535 25.412 1.00 88.19 255 VAL A C 1
ATOM 1951 O O . VAL A 1 255 ? -19.870 -2.588 25.726 1.00 88.19 255 VAL A O 1
ATOM 1954 N N . GLU A 1 256 ? -20.951 -0.696 26.308 1.00 89.94 256 GLU A N 1
ATOM 1955 C CA . GLU A 1 256 ? -20.921 -0.936 27.753 1.00 89.94 256 GLU A CA 1
ATOM 1956 C C . GLU A 1 256 ? -21.649 -2.234 28.128 1.00 89.94 256 GLU A C 1
ATOM 1958 O O . GLU A 1 256 ? -21.087 -3.049 28.861 1.00 89.94 256 GLU A O 1
ATOM 1963 N N . GLU A 1 257 ? -22.846 -2.461 27.581 1.00 85.19 257 GLU A N 1
ATOM 1964 C CA . GLU A 1 257 ? -23.642 -3.672 27.817 1.00 85.19 257 GLU A CA 1
ATOM 1965 C C . GLU A 1 257 ? -22.950 -4.921 27.260 1.00 85.19 257 GLU A C 1
ATOM 1967 O O . GLU A 1 257 ? -22.740 -5.899 27.979 1.00 85.19 257 GLU A O 1
ATOM 1972 N N . THR A 1 258 ? -22.485 -4.874 26.011 1.00 93.00 258 THR A N 1
ATOM 1973 C CA . THR A 1 258 ? -21.930 -6.071 25.357 1.00 93.00 258 THR A CA 1
ATOM 1974 C C . THR A 1 258 ? -20.571 -6.482 25.943 1.00 93.00 258 THR A C 1
ATOM 1976 O O . THR A 1 258 ? -20.280 -7.674 26.085 1.00 93.00 258 THR A O 1
ATOM 1979 N N . LEU A 1 259 ? -19.728 -5.516 26.337 1.00 94.25 259 LEU A N 1
ATOM 1980 C CA . LEU A 1 259 ? -18.486 -5.811 27.063 1.00 94.25 259 LEU A CA 1
ATOM 1981 C C . LEU A 1 259 ? -18.757 -6.346 28.470 1.00 94.25 259 LEU A C 1
ATOM 1983 O O . LEU A 1 259 ? -17.999 -7.190 28.954 1.00 94.25 259 LEU A O 1
ATOM 1987 N N . TYR A 1 260 ? -19.816 -5.869 29.128 1.00 94.75 260 TYR A N 1
ATOM 1988 C CA . TYR A 1 260 ? -20.217 -6.385 30.430 1.00 94.75 260 TYR A CA 1
ATOM 1989 C C . TYR A 1 260 ? -20.635 -7.858 30.329 1.00 94.75 260 TYR A C 1
ATOM 1991 O O . TYR A 1 260 ? -20.129 -8.678 31.095 1.00 94.75 260 TYR A O 1
ATOM 1999 N N . ASP A 1 261 ? -21.431 -8.228 29.326 1.00 91.06 261 ASP A N 1
ATOM 2000 C CA . ASP A 1 261 ? -21.815 -9.624 29.075 1.00 91.06 261 ASP A CA 1
ATOM 2001 C C . ASP A 1 261 ? -20.606 -10.519 28.757 1.00 91.06 261 ASP A C 1
ATOM 2003 O O . ASP A 1 261 ? -20.502 -11.659 29.230 1.00 91.06 261 ASP A O 1
ATOM 2007 N N . ALA A 1 262 ? -19.638 -10.000 27.994 1.00 92.69 262 ALA A N 1
ATOM 2008 C CA . ALA A 1 262 ? -18.380 -10.695 27.739 1.00 92.69 262 ALA A CA 1
ATOM 2009 C C . ALA A 1 262 ? -17.560 -10.902 29.027 1.00 92.69 262 ALA A C 1
ATOM 2011 O O . ALA A 1 262 ? -16.961 -11.964 29.202 1.00 92.69 262 ALA A O 1
ATOM 2012 N N . ALA A 1 263 ? -17.564 -9.927 29.942 1.00 93.00 263 ALA A N 1
ATOM 2013 C CA . ALA A 1 263 ? -16.907 -10.021 31.246 1.00 93.00 263 ALA A CA 1
ATOM 2014 C C . ALA A 1 263 ? -17.621 -10.981 32.215 1.00 93.00 263 ALA A C 1
ATOM 2016 O O . ALA A 1 263 ? -16.970 -11.621 33.042 1.00 93.00 263 ALA A O 1
ATOM 2017 N N . VAL A 1 264 ? -18.948 -11.116 32.121 1.00 92.62 264 VAL A N 1
ATOM 2018 C CA . VAL A 1 264 ? -19.692 -12.173 32.828 1.00 92.62 264 VAL A CA 1
ATOM 2019 C C . VAL A 1 264 ? -19.255 -13.540 32.307 1.00 92.62 264 VAL A C 1
ATOM 2021 O O . VAL A 1 264 ? -18.860 -14.406 33.085 1.00 92.62 264 VAL A O 1
ATOM 2024 N N . SER A 1 265 ? -19.244 -13.699 30.984 1.00 92.00 265 SER A N 1
ATOM 2025 C CA . SER A 1 265 ? -18.906 -14.961 30.315 1.00 92.00 265 SER A CA 1
ATOM 2026 C C . SER A 1 265 ? -17.451 -15.399 30.524 1.00 92.00 265 SER A C 1
ATOM 2028 O O . SER A 1 265 ? -17.161 -16.588 30.459 1.00 92.00 265 SER A O 1
ATOM 2030 N N . SER A 1 266 ? -16.529 -14.466 30.783 1.00 91.31 266 SER A N 1
ATOM 2031 C CA . SER A 1 266 ? -15.120 -14.770 31.077 1.00 91.31 266 SER A CA 1
ATOM 2032 C C . SER A 1 266 ? -14.858 -15.169 32.536 1.00 91.31 266 SER A C 1
ATOM 2034 O O . SER A 1 266 ? -13.707 -15.395 32.913 1.00 91.31 266 SER A O 1
ATOM 2036 N N . GLY A 1 267 ? -15.897 -15.190 33.381 1.00 90.19 267 GLY A N 1
ATOM 2037 C CA . GLY A 1 267 ? -15.790 -15.427 34.823 1.00 90.19 267 GLY A CA 1
ATOM 2038 C C . GLY A 1 267 ? -15.296 -14.219 35.630 1.00 90.19 267 GLY A C 1
ATOM 2039 O O . GLY A 1 267 ? -15.261 -14.281 36.858 1.00 90.19 267 GLY A O 1
ATOM 2040 N N . TYR A 1 268 ? -14.960 -13.096 34.979 1.00 91.31 268 TYR A N 1
ATOM 2041 C CA . TYR A 1 268 ? -14.430 -11.905 35.651 1.00 91.31 268 TYR A CA 1
ATOM 2042 C C . TYR A 1 268 ? -15.423 -11.323 36.661 1.00 91.31 268 TYR A C 1
ATOM 2044 O O . TYR A 1 268 ? -15.057 -11.016 37.792 1.00 91.31 268 TYR A O 1
ATOM 2052 N N . VAL A 1 269 ? -16.701 -11.219 36.285 1.00 93.75 269 VAL A N 1
ATOM 2053 C CA . VAL A 1 269 ? -17.738 -10.664 37.173 1.00 93.75 269 VAL A CA 1
ATOM 2054 C C . VAL A 1 269 ? -17.983 -11.547 38.396 1.00 93.75 269 VAL A C 1
ATOM 2056 O O . VAL A 1 269 ? -18.224 -11.012 39.475 1.00 93.75 269 VAL A O 1
ATOM 2059 N N . ALA A 1 270 ? -17.900 -12.872 38.251 1.00 90.12 270 ALA A N 1
ATOM 2060 C CA . ALA A 1 270 ? -18.071 -13.798 39.368 1.00 90.12 270 ALA A CA 1
ATOM 2061 C C . ALA A 1 270 ? -16.931 -13.676 40.393 1.00 90.12 270 ALA A C 1
ATOM 2063 O O . ALA A 1 270 ? -17.176 -13.778 41.591 1.00 90.12 270 ALA A O 1
ATOM 2064 N N . ARG A 1 271 ? -15.703 -13.418 39.924 1.00 89.19 271 ARG A N 1
ATOM 2065 C CA . ARG A 1 271 ? -14.514 -13.301 40.776 1.00 89.19 271 ARG A CA 1
ATOM 2066 C C . ARG A 1 271 ? -14.338 -11.910 41.387 1.00 89.19 271 ARG A C 1
ATOM 2068 O O . ARG A 1 271 ? -14.140 -11.791 42.589 1.00 89.19 271 ARG A O 1
ATOM 2075 N N . ASP A 1 272 ? -14.386 -10.864 40.564 1.00 89.44 272 ASP A N 1
ATOM 2076 C CA . ASP A 1 272 ? -14.027 -9.489 40.951 1.00 89.44 272 ASP A CA 1
ATOM 2077 C C . ASP A 1 272 ? -15.251 -8.584 41.183 1.00 89.44 272 ASP A C 1
ATOM 2079 O O . ASP A 1 272 ? -15.138 -7.453 41.664 1.00 89.44 272 ASP A O 1
ATOM 2083 N N . GLY A 1 273 ? -16.446 -9.077 40.855 1.00 91.88 273 GLY A N 1
ATOM 2084 C CA . GLY A 1 273 ? -17.707 -8.391 41.088 1.00 91.88 273 GLY A CA 1
ATOM 2085 C C . GLY A 1 273 ? -18.140 -7.453 39.959 1.00 91.88 273 GLY A C 1
ATOM 2086 O O . GLY A 1 273 ? -17.358 -6.840 39.227 1.00 91.88 273 GLY A O 1
ATOM 2087 N N . ALA A 1 274 ? -19.456 -7.276 39.860 1.00 91.88 274 ALA A N 1
ATOM 2088 C CA . ALA A 1 274 ? -20.101 -6.475 38.824 1.00 91.88 274 ALA A CA 1
ATOM 2089 C C . ALA A 1 274 ? -19.673 -4.994 38.826 1.00 91.88 274 ALA A C 1
ATOM 2091 O O . ALA A 1 274 ? -19.573 -4.367 37.770 1.00 91.88 274 ALA A O 1
ATOM 2092 N N . GLY A 1 275 ? -19.411 -4.428 40.009 1.00 86.94 275 GLY A N 1
ATOM 2093 C CA . GLY A 1 275 ? -18.949 -3.047 40.148 1.00 86.94 275 GLY A CA 1
ATOM 2094 C C . GLY A 1 275 ? -17.536 -2.828 39.600 1.00 86.94 275 GLY A C 1
ATOM 2095 O O . GLY A 1 275 ? -17.270 -1.775 39.021 1.00 86.94 275 GLY A O 1
ATOM 2096 N N . ALA A 1 276 ? -16.640 -3.813 39.736 1.00 88.75 276 ALA A N 1
ATOM 2097 C CA . ALA A 1 276 ? -15.284 -3.732 39.198 1.00 88.75 276 ALA A CA 1
ATOM 2098 C C . ALA A 1 276 ? -15.299 -3.741 37.664 1.00 88.75 276 ALA A C 1
ATOM 2100 O O . ALA A 1 276 ? -14.731 -2.841 37.048 1.00 88.75 276 ALA A O 1
ATOM 2101 N N . ALA A 1 277 ? -16.051 -4.664 37.055 1.00 92.00 277 ALA A N 1
ATOM 2102 C CA . ALA A 1 277 ? -16.210 -4.740 35.602 1.00 92.00 277 ALA A CA 1
ATOM 2103 C C . ALA A 1 277 ? -16.728 -3.431 34.990 1.00 92.00 277 ALA A C 1
ATOM 2105 O O . ALA A 1 277 ? -16.119 -2.908 34.056 1.00 92.00 277 ALA A O 1
ATOM 2106 N N . ARG A 1 278 ? -17.792 -2.844 35.558 1.00 94.25 278 ARG A N 1
ATOM 2107 C CA . ARG A 1 278 ? -18.343 -1.570 35.062 1.00 94.25 278 ARG A CA 1
ATOM 2108 C C . ARG A 1 278 ? -17.345 -0.418 35.163 1.00 94.25 278 ARG A C 1
ATOM 2110 O O . ARG A 1 278 ? -17.231 0.363 34.223 1.00 94.25 278 ARG A O 1
ATOM 2117 N N . ARG A 1 279 ? -16.577 -0.326 36.258 1.00 91.12 279 ARG A N 1
ATOM 2118 C CA . ARG A 1 279 ? -15.523 0.697 36.400 1.00 91.12 279 ARG A CA 1
ATOM 2119 C C . ARG A 1 279 ? -14.409 0.518 35.372 1.00 91.12 279 ARG A C 1
ATOM 2121 O O . ARG A 1 279 ? -13.971 1.508 34.792 1.00 91.12 279 ARG A O 1
ATOM 2128 N N . THR A 1 280 ? -13.972 -0.716 35.125 1.00 91.44 280 THR A N 1
ATOM 2129 C CA . THR A 1 280 ? -12.940 -1.018 34.122 1.00 91.44 280 THR A CA 1
ATOM 2130 C C . THR A 1 280 ? -13.388 -0.630 32.716 1.00 91.44 280 THR A C 1
ATOM 2132 O O . THR A 1 280 ? -12.622 0.021 32.000 1.00 91.44 280 THR A O 1
ATOM 2135 N N . ILE A 1 281 ? -14.624 -0.983 32.343 1.00 93.44 281 ILE A N 1
ATOM 2136 C CA . ILE A 1 281 ? -15.225 -0.634 31.049 1.00 93.44 281 ILE A CA 1
ATOM 2137 C C . ILE A 1 281 ? -15.331 0.886 30.908 1.00 93.44 281 ILE A C 1
ATOM 2139 O O . ILE A 1 281 ? -14.808 1.448 29.949 1.00 93.44 281 ILE A O 1
ATOM 2143 N N . ALA A 1 282 ? -15.933 1.565 31.889 1.00 89.56 282 ALA A N 1
ATOM 2144 C CA . A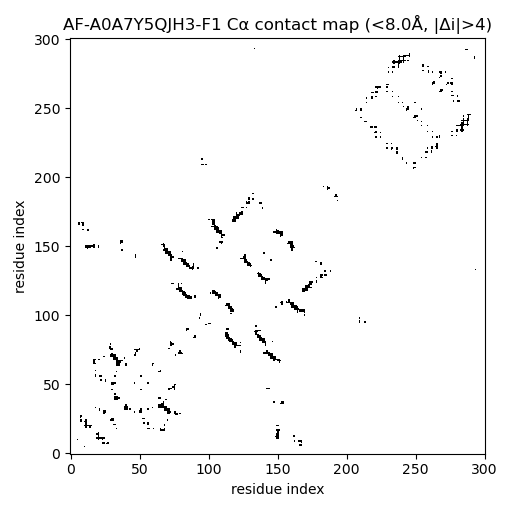LA A 1 282 ? -16.105 3.015 31.858 1.00 89.56 282 ALA A CA 1
ATOM 2145 C C . ALA A 1 282 ? -14.758 3.752 31.781 1.00 89.56 282 ALA A C 1
ATOM 2147 O O . ALA A 1 282 ? -14.616 4.705 31.018 1.00 89.56 282 ALA A O 1
ATOM 2148 N N . SER A 1 283 ? -13.754 3.293 32.535 1.00 83.81 283 SER A N 1
ATOM 2149 C CA . SER A 1 283 ? -12.400 3.854 32.512 1.00 83.81 283 SER A CA 1
ATOM 2150 C C . SER A 1 283 ? -11.737 3.686 31.143 1.00 83.81 283 SER A C 1
ATOM 2152 O O . SER A 1 283 ? -11.225 4.659 30.588 1.00 83.81 283 SER A O 1
ATOM 2154 N N . GLY A 1 284 ? -11.793 2.478 30.567 1.00 83.94 284 GLY A N 1
ATOM 2155 C CA . GLY A 1 284 ? -11.249 2.198 29.238 1.00 83.94 284 GLY A CA 1
ATOM 2156 C C . GLY A 1 284 ? -11.935 3.028 28.154 1.00 83.94 284 GLY A C 1
ATOM 2157 O O . GLY A 1 284 ? -11.252 3.715 27.402 1.00 83.94 284 GLY A O 1
ATOM 2158 N N . LEU A 1 285 ? -13.270 3.057 28.134 1.00 89.00 285 LEU A N 1
ATOM 2159 C CA . LEU A 1 285 ? -14.052 3.857 27.186 1.00 89.00 285 LEU A CA 1
ATOM 2160 C C . LEU A 1 285 ? -13.726 5.344 27.284 1.00 89.00 285 LEU A C 1
ATOM 2162 O O . LEU A 1 285 ? -13.406 5.963 26.275 1.00 89.00 285 LEU A O 1
ATOM 2166 N N . ASN A 1 286 ? -13.746 5.914 28.491 1.00 86.06 286 ASN A N 1
ATOM 2167 C CA . ASN A 1 286 ? -13.426 7.326 28.692 1.00 86.06 286 ASN A CA 1
ATOM 2168 C C . ASN A 1 286 ? -11.992 7.649 28.238 1.00 86.06 286 ASN A C 1
ATOM 2170 O O . ASN A 1 286 ? -11.754 8.710 27.664 1.00 86.06 286 ASN A O 1
ATOM 2174 N N . ALA A 1 287 ? -11.038 6.741 28.471 1.00 70.44 287 ALA A N 1
ATOM 2175 C CA . ALA A 1 287 ? -9.667 6.899 27.999 1.00 70.44 287 ALA A CA 1
ATOM 2176 C C . ALA A 1 287 ? -9.564 6.800 26.468 1.00 70.44 287 ALA A C 1
ATOM 2178 O O . ALA A 1 287 ? -8.848 7.594 25.867 1.00 70.44 287 ALA A O 1
ATOM 2179 N N . GLY A 1 288 ? -10.292 5.873 25.842 1.00 70.06 288 GLY A N 1
ATOM 2180 C CA . GLY A 1 288 ? -10.334 5.698 24.388 1.00 70.06 288 GLY A CA 1
ATOM 2181 C C . GLY A 1 288 ? -11.057 6.822 23.656 1.00 70.06 288 GLY A C 1
ATOM 2182 O O . GLY A 1 288 ? -10.728 7.127 22.514 1.00 70.06 288 GLY A O 1
ATOM 2183 N N . MET A 1 289 ? -12.014 7.465 24.328 1.00 82.31 289 MET A N 1
ATOM 2184 C CA . MET A 1 289 ? -12.734 8.625 23.810 1.00 82.31 289 MET A CA 1
ATOM 2185 C C . MET A 1 289 ? -11.951 9.938 23.943 1.00 82.31 289 MET A C 1
ATOM 2187 O O . MET A 1 289 ? -12.343 10.944 23.355 1.00 82.31 289 MET A O 1
ATOM 2191 N N . SER A 1 290 ? -10.877 9.958 24.739 1.00 72.19 290 SER A N 1
ATOM 2192 C CA . SER A 1 290 ? -10.100 11.165 25.007 1.00 72.19 290 SER A CA 1
ATOM 2193 C C . SER A 1 290 ? -8.902 11.272 24.050 1.00 72.19 290 SER A C 1
ATOM 2195 O O . SER A 1 290 ? -8.090 10.346 23.994 1.00 72.19 290 SER A O 1
ATOM 2197 N N . PRO A 1 291 ? -8.726 12.404 23.340 1.00 48.00 291 PRO A N 1
ATOM 2198 C CA . PRO A 1 291 ? -7.618 12.598 22.398 1.00 48.00 291 PRO A CA 1
ATOM 2199 C C . PRO A 1 291 ? -6.221 12.633 23.056 1.00 48.00 291 PRO A C 1
ATOM 2201 O O . PRO A 1 291 ? -5.219 12.454 22.365 1.00 48.00 291 PRO A O 1
ATOM 2204 N N . ASP A 1 292 ? -6.130 12.786 24.383 1.00 45.16 292 ASP A N 1
ATOM 2205 C CA . ASP A 1 292 ? -4.874 13.099 25.086 1.00 45.16 292 ASP A CA 1
ATOM 2206 C C . ASP A 1 292 ? -4.127 11.900 25.705 1.00 45.16 292 ASP A C 1
ATOM 2208 O O . ASP A 1 292 ? -3.019 12.066 26.219 1.00 45.16 292 ASP A O 1
ATOM 2212 N N . LYS A 1 293 ? -4.671 10.673 25.678 1.00 48.53 293 LYS A N 1
ATOM 2213 C CA . LYS A 1 293 ? -4.099 9.534 26.441 1.00 48.53 293 LYS A CA 1
ATOM 2214 C C . LYS A 1 293 ? -3.500 8.392 25.614 1.00 48.53 293 LYS A C 1
ATOM 2216 O O . LYS A 1 293 ? -3.249 7.315 26.145 1.00 48.53 293 LYS A O 1
ATOM 2221 N N . ALA A 1 294 ? -3.149 8.631 24.349 1.00 36.66 294 ALA A N 1
ATOM 2222 C CA . ALA A 1 294 ? -2.443 7.654 23.502 1.00 36.66 294 ALA A CA 1
ATOM 2223 C C . ALA A 1 294 ? -0.950 7.424 23.863 1.00 36.66 294 ALA A C 1
ATOM 2225 O O . ALA A 1 294 ? -0.221 6.795 23.091 1.00 36.66 294 ALA A O 1
ATOM 2226 N N . ARG A 1 295 ? -0.473 7.914 25.018 1.00 30.14 295 ARG A N 1
ATOM 2227 C CA . ARG A 1 295 ? 0.879 7.660 25.544 1.00 30.14 295 ARG A CA 1
ATOM 2228 C C . ARG A 1 295 ? 0.784 6.920 26.885 1.00 30.14 295 ARG A C 1
ATOM 2230 O O . ARG A 1 295 ? 0.311 7.516 27.852 1.00 30.14 295 ARG A O 1
ATOM 2237 N N . PRO A 1 296 ? 1.244 5.661 26.993 1.00 31.72 296 PRO A N 1
ATOM 2238 C CA . PRO A 1 296 ? 1.455 5.056 28.297 1.00 31.72 296 PRO A CA 1
ATOM 2239 C C . PRO A 1 296 ? 2.634 5.761 28.980 1.00 31.72 296 PRO A C 1
ATOM 2241 O O . PRO A 1 296 ? 3.736 5.811 28.433 1.00 31.72 296 PRO A O 1
ATOM 2244 N N . ASN A 1 297 ? 2.396 6.317 30.170 1.00 29.22 297 ASN A N 1
ATOM 2245 C CA . ASN A 1 297 ? 3.453 6.814 31.044 1.00 29.22 297 ASN A CA 1
ATOM 2246 C C . ASN A 1 297 ? 4.430 5.674 31.356 1.00 29.22 297 ASN A C 1
ATOM 2248 O O . ASN A 1 297 ? 4.044 4.647 31.918 1.00 29.22 297 ASN A O 1
ATOM 2252 N N . ALA A 1 298 ? 5.701 5.883 31.011 1.00 30.52 298 ALA A N 1
ATOM 2253 C CA . ALA A 1 298 ? 6.799 5.100 31.547 1.00 30.52 298 ALA A CA 1
ATOM 2254 C C . ALA A 1 298 ? 6.821 5.237 33.080 1.00 30.52 298 ALA A C 1
ATOM 2256 O O . ALA A 1 298 ? 6.514 6.287 33.645 1.00 30.52 298 ALA A O 1
ATOM 2257 N N . ARG A 1 299 ? 7.117 4.107 33.719 1.00 31.11 299 ARG A N 1
ATOM 2258 C CA . ARG A 1 299 ? 7.046 3.809 35.152 1.00 31.11 299 ARG A CA 1
ATOM 2259 C C . ARG A 1 299 ? 7.642 4.901 36.051 1.00 31.11 299 ARG A C 1
ATOM 2261 O O . ARG A 1 299 ? 8.724 5.409 35.781 1.00 31.11 299 ARG A O 1
ATOM 2268 N N . ARG A 1 300 ? 6.978 5.147 37.186 1.00 30.41 300 ARG A N 1
ATOM 2269 C CA . ARG A 1 300 ? 7.647 5.571 38.422 1.00 30.41 300 ARG A CA 1
ATOM 2270 C C . ARG A 1 300 ?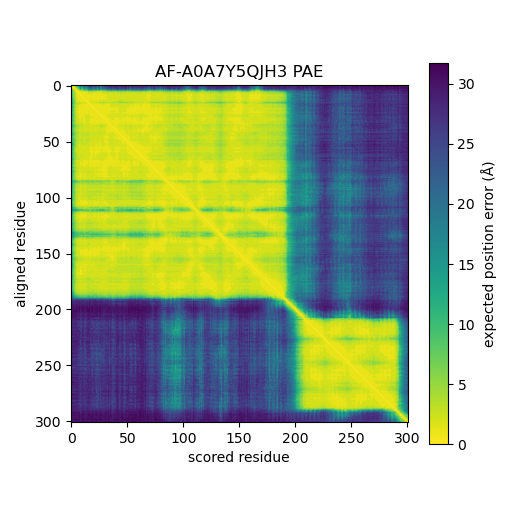 8.077 4.318 39.186 1.00 30.41 300 ARG A C 1
ATOM 2272 O O . ARG A 1 300 ? 7.220 3.565 39.642 1.00 30.41 300 ARG A O 1
ATOM 2279 N N . SER A 1 301 ? 9.383 4.137 39.301 1.00 32.72 301 SER A N 1
ATOM 2280 C CA . SER A 1 301 ? 10.090 3.510 40.421 1.00 32.72 301 SER A CA 1
ATOM 2281 C C . SER A 1 301 ? 11.423 4.225 40.526 1.00 32.72 301 SER A C 1
ATOM 2283 O O . SER A 1 301 ? 12.093 4.261 39.467 1.00 32.72 301 SER A O 1
#

Secondary structure (DSSP, 8-state):
----PPPHHHHHHT-S-HHHHHHHHHHTT--EEEEETTEESS--TGGGTSPPPHHHHHHHHHTT--SEEEEE-BGGGTTEEEEEEESHHHHHHHHHH-GGGSSS-EEE-TTSSEEEEEEEESSPPPPEEEEEETTEEEEEE-TT-EEEETTPBPTTT-PBPEEEE-SPPEEES--HHHHHHHHHHHHHHTTPPPPP----S--HHHHHHHHHHHHHHHHHHHHTPPTTTHHHHHHHHHHHHHHHHHTTSS-HHHHHHHHHHHHHHTTHHHHH-HHHHHHHHHHHHHHHT-TT--SPPP---

Solvent-accessible surface area (backbone atoms only — not comparable to full-atom values): 15796 Å² total; per-residue (Å²): 132,83,81,78,73,79,52,55,60,51,53,12,37,68,31,95,39,28,54,64,11,40,55,33,30,42,75,67,49,29,20,54,44,39,9,51,50,93,40,68,65,56,92,52,78,66,47,51,71,42,52,68,51,71,70,57,55,51,49,40,48,78,72,64,35,43,69,9,22,29,38,40,21,8,73,38,15,70,22,23,31,35,42,38,23,42,28,63,51,26,47,51,51,47,42,66,75,40,54,86,70,60,82,24,18,24,34,34,36,25,83,77,45,27,38,37,40,35,30,29,26,79,42,74,54,76,56,43,73,34,69,83,45,100,39,34,34,43,33,42,34,13,56,86,35,65,44,84,34,36,44,18,46,28,75,87,69,68,31,51,21,37,77,74,32,90,55,67,54,40,77,41,68,58,50,64,67,58,52,50,49,44,52,48,54,45,32,54,73,69,73,42,81,75,78,78,87,85,72,97,72,83,58,63,67,61,45,45,53,48,44,51,48,54,52,52,50,42,28,47,52,25,38,70,34,54,91,90,43,34,66,60,44,38,24,52,40,23,21,59,51,11,42,39,33,62,68,68,56,39,60,61,67,62,52,54,54,51,49,48,53,19,34,48,71,38,46,46,30,81,74,64,31,65,69,50,53,53,50,38,34,51,50,15,24,56,48,28,46,40,92,84,59,90,63,85,79,77,80,92,128

Foldseek 3Di:
DPPPPQQLLLVLQPDPFQLVSCVSLVVQLWAKAADDQWHGLDPCPVVLPAGDDPVVSVVCVVVVRRLFMKTAAAVSRQRKKKKKFDFQLSVVVCCLQCVVQPQFWKKDDQVNGIIIAMARELDRDPWFWDADFLSGTITIHHRPDIGTGPQHANPPNRGGTHTPHRDHGYYDHHDVVVRVVSVCSNCVVVVHDDDPDPDDDDPLVVLQVSLVVLLVVLLVQLLPQDPVCNLVSLLQSLLQNLLCVLVVSDPLVVSLVSSLVSCVNNCNCVPVNSVSSSVSNVNSNVLSNDPPNSDDDDDDD

Nearest PDB structures (foldseek):
  6k9b-assembly2_B  TM=3.754E-01  e=4.774E-04  Nitratiruptor phage NrS-1
  7n2c-assembly1_ST  TM=5.021E-01  e=7.752E+00  Escherichia coli K-12
  7y7d-assembly1_T  TM=4.955E-01  e=7.752E+00  Escherichia coli
  7m4u-assembly1_t  TM=3.564E-01  e=8.181E+00  Acinetobacter baumannii AB0057

Mean predicted aligned error: 13.65 Å

pLDDT: mean 85.29, std 17.9, range [29.22, 98.88]